Protein AF-A0A836K8Y3-F1 (afdb_monomer_lite)

Secondary structure (DSSP, 8-state):
--------TTS--HHHHHHHHHHHHHHHHHH---TTHHHHHHHHHHHHHHHHHT-S---HHHHHHHHHHHHHTT--HHHHHHHHHHHH-TTSS-HHHHHHHHHHHHTT----SPP---PPPPS--HHHHHHHHHH-TTS-HHHHHHHHTS-HHHHHHHHHHTT----PPPP-SSPPPGGGGHHHHHHHHHHHHHHHS--GGG----------------HHHIIIIIIHHHHHHHHHHHTTTPPP-

Organism: NCBI:txid2715315

Foldseek 3Di:
DDDDDDDDPDDDDPVVVVVVVVVVVVVCVVPDPDDDPVVVVCVVVVLVVVLVVPPDDQDQLNVLVLLVVCVVVVHDLVVSLVVCCVSNHHPPDDSVRSVVSSVCVVVVHSDSDDDDPDDPDDPDDLVVLVVVCVVPVVDDLVVVCVVRVHDSVVSVVSCVVVVHDDDDDDDDPDDDDPVNVCVVVVVVVVVVVCVVPNCPVVDDDDDDDDDDDDPPPPVVCCVVPVVCVVVLVVVCVVVVNDHDD

pLDDT: mean 77.44, std 19.69, range [22.66, 96.38]

Structure (mmCIF, N/CA/C/O backbone):
data_AF-A0A836K8Y3-F1
#
_entry.id   AF-A0A836K8Y3-F1
#
loop_
_atom_site.group_PDB
_atom_site.id
_atom_site.type_symbol
_atom_site.label_atom_id
_atom_site.label_alt_id
_atom_site.label_comp_id
_atom_site.label_asym_id
_atom_site.label_entity_id
_atom_site.label_seq_id
_atom_site.pdbx_PDB_ins_code
_atom_site.Cartn_x
_atom_site.Cartn_y
_atom_site.Cartn_z
_atom_site.occupancy
_atom_site.B_iso_or_equiv
_atom_site.auth_seq_id
_atom_site.auth_comp_id
_atom_site.auth_asym_id
_atom_site.auth_atom_id
_atom_site.pdbx_PDB_model_num
ATOM 1 N N . MET A 1 1 ? -39.554 -61.029 16.144 1.00 33.25 1 MET A N 1
ATOM 2 C CA . MET A 1 1 ? -38.571 -60.084 15.569 1.00 33.25 1 MET A CA 1
ATOM 3 C C . MET A 1 1 ? -38.878 -58.694 16.117 1.00 33.25 1 MET A C 1
ATOM 5 O O . MET A 1 1 ? -39.945 -58.175 15.831 1.00 33.25 1 MET A O 1
ATOM 9 N N . LYS A 1 2 ? -38.033 -58.143 16.999 1.00 25.12 2 LYS A N 1
ATOM 10 C CA . LYS A 1 2 ? -38.194 -56.784 17.549 1.00 25.12 2 LYS A CA 1
ATOM 11 C C . LYS A 1 2 ? -37.199 -55.868 16.835 1.00 25.12 2 LYS A C 1
ATOM 13 O O . LYS A 1 2 ? -36.007 -55.950 17.111 1.00 25.12 2 LYS A O 1
ATOM 18 N N . CYS A 1 3 ? -37.677 -55.031 15.917 1.00 22.66 3 CYS A N 1
ATOM 19 C CA . CYS A 1 3 ? -36.862 -53.978 15.316 1.00 22.66 3 CYS A CA 1
ATOM 20 C C . CYS A 1 3 ? -36.722 -52.825 16.315 1.00 22.66 3 CYS A C 1
ATOM 22 O O . CYS A 1 3 ? -37.706 -52.195 16.696 1.00 22.66 3 CYS A O 1
ATOM 24 N N . ARG A 1 4 ? -35.490 -52.577 16.765 1.00 25.02 4 ARG A N 1
ATOM 25 C CA . ARG A 1 4 ? -35.119 -51.469 17.646 1.00 25.02 4 ARG A CA 1
ATOM 26 C C . ARG A 1 4 ? -34.592 -50.349 16.751 1.00 25.02 4 ARG A C 1
ATOM 28 O O . ARG A 1 4 ? -33.465 -50.426 16.278 1.00 25.02 4 ARG A O 1
ATOM 35 N N . ILE A 1 5 ? -35.431 -49.360 16.457 1.00 28.45 5 ILE A N 1
ATOM 36 C CA . ILE A 1 5 ? -35.037 -48.200 15.652 1.00 28.45 5 ILE A CA 1
ATOM 37 C C . ILE A 1 5 ? -34.323 -47.214 16.584 1.00 28.45 5 ILE A C 1
ATOM 39 O O . ILE A 1 5 ? -34.942 -46.653 17.486 1.00 28.45 5 ILE A O 1
ATOM 43 N N . PHE A 1 6 ? -33.017 -47.035 16.395 1.00 27.39 6 PHE A N 1
ATOM 44 C CA . PHE A 1 6 ? -32.254 -45.937 16.988 1.00 27.39 6 PHE A CA 1
ATOM 45 C C . PHE A 1 6 ? -32.325 -44.739 16.038 1.00 27.39 6 PHE A C 1
ATOM 47 O O . PHE A 1 6 ? -31.816 -44.812 14.924 1.00 27.39 6 PHE A O 1
ATOM 54 N N . PHE A 1 7 ? -32.940 -43.639 16.474 1.00 30.16 7 PHE A N 1
ATOM 55 C CA . PHE A 1 7 ? -32.780 -42.341 15.819 1.00 30.16 7 PHE A CA 1
ATOM 56 C C . PHE A 1 7 ? -31.655 -41.575 16.521 1.00 30.16 7 PHE A C 1
ATOM 58 O O . PHE A 1 7 ? -31.732 -41.307 17.720 1.00 30.16 7 PHE A O 1
ATOM 65 N N . THR A 1 8 ? -30.596 -41.247 15.784 1.00 32.59 8 THR A N 1
ATOM 66 C CA . THR A 1 8 ? -29.526 -40.348 16.225 1.00 32.59 8 THR A CA 1
ATOM 67 C C . THR A 1 8 ? -30.014 -38.894 16.128 1.00 32.59 8 THR A C 1
ATOM 69 O O . THR A 1 8 ? -30.490 -38.443 15.090 1.00 32.59 8 THR A O 1
ATOM 72 N N . TYR A 1 9 ? -29.935 -38.153 17.238 1.00 41.69 9 TYR A N 1
ATOM 73 C CA . TYR A 1 9 ? -30.540 -36.820 17.428 1.00 41.69 9 TYR A CA 1
ATOM 74 C C . TYR A 1 9 ? -29.677 -35.637 16.932 1.00 41.69 9 TYR A C 1
ATOM 76 O O . TYR A 1 9 ? -29.917 -34.487 17.308 1.00 41.69 9 TYR A O 1
ATOM 84 N N . GLU A 1 10 ? -28.674 -35.869 16.084 1.00 39.03 10 GLU A N 1
ATOM 85 C CA . GLU A 1 10 ? -27.674 -34.838 15.752 1.00 39.03 10 GLU A CA 1
ATOM 86 C C . GLU A 1 10 ? -27.977 -33.995 14.499 1.00 39.03 10 GLU A C 1
ATOM 88 O O . GLU A 1 10 ? -27.335 -32.968 14.308 1.00 39.03 10 GLU A O 1
ATOM 93 N N . HIS A 1 11 ? -29.004 -34.319 13.698 1.00 38.44 11 HIS A N 1
ATOM 94 C CA . HIS A 1 11 ? -29.240 -33.631 12.410 1.00 38.44 11 HIS A CA 1
ATOM 95 C C . HIS A 1 11 ? -30.614 -32.964 12.214 1.00 38.44 11 HIS A C 1
ATOM 97 O O . HIS A 1 11 ? -30.934 -32.529 11.109 1.00 38.44 11 HIS A O 1
ATOM 103 N N . LEU A 1 12 ? -31.434 -32.820 13.259 1.00 41.38 12 LEU A N 1
ATOM 104 C CA . LEU A 1 12 ? -32.727 -32.133 13.129 1.00 41.38 12 LEU A CA 1
ATOM 105 C C . LEU A 1 12 ? -32.591 -30.610 13.282 1.00 41.38 12 LEU A C 1
ATOM 107 O O . LEU A 1 12 ? -32.092 -30.120 14.296 1.00 41.38 12 LEU A O 1
ATOM 111 N N . SER A 1 13 ? -33.091 -29.892 12.268 1.00 41.69 13 SER A N 1
ATOM 112 C CA . SER A 1 13 ? -33.254 -28.432 12.213 1.00 41.69 13 SER A CA 1
ATOM 113 C C . SER A 1 13 ? -33.849 -27.869 13.519 1.00 41.69 13 SER A C 1
ATOM 115 O O . SER A 1 13 ? -34.753 -28.500 14.079 1.00 41.69 13 SER A O 1
ATOM 117 N N . PRO A 1 14 ? -33.407 -26.684 13.997 1.00 51.81 14 PRO A N 1
ATOM 118 C CA . PRO A 1 14 ? -33.871 -26.083 15.253 1.00 51.81 14 PRO A CA 1
ATOM 119 C C . PRO A 1 14 ? -35.399 -26.059 15.378 1.00 51.81 14 PRO A C 1
ATOM 121 O O . PRO A 1 14 ? -35.946 -26.392 16.425 1.00 51.81 14 PRO A O 1
ATOM 124 N N . TYR A 1 15 ? -36.099 -25.782 14.276 1.00 43.62 15 TYR A N 1
ATOM 125 C CA . TYR A 1 15 ? -37.561 -25.738 14.205 1.00 43.62 15 TYR A CA 1
ATOM 126 C C . TYR A 1 15 ? -38.243 -27.072 14.555 1.00 43.62 15 TYR A C 1
ATOM 128 O O . TYR A 1 15 ? -39.299 -27.078 15.186 1.00 43.62 15 TYR A O 1
ATOM 136 N N . PHE A 1 16 ? -37.626 -28.207 14.216 1.00 45.28 16 PHE A N 1
ATOM 137 C CA . PHE A 1 16 ? -38.158 -29.535 14.542 1.00 45.28 16 PHE A CA 1
ATOM 138 C C . PHE A 1 16 ? -38.000 -29.877 16.026 1.00 45.28 16 PHE A C 1
ATOM 140 O O . PHE A 1 16 ? -38.860 -30.542 16.604 1.00 45.28 16 PHE A O 1
ATOM 147 N N . ARG A 1 17 ? -36.938 -29.378 16.669 1.00 48.69 17 ARG A N 1
ATOM 148 C CA . ARG A 1 17 ? -36.727 -29.537 18.115 1.00 48.69 17 ARG A CA 1
ATOM 149 C C . ARG A 1 17 ? -37.764 -28.743 18.909 1.00 48.69 17 ARG A C 1
ATOM 151 O O . ARG A 1 17 ? -38.338 -29.280 19.853 1.00 48.69 17 ARG A O 1
ATOM 158 N N . TYR A 1 18 ? -38.087 -27.525 18.464 1.00 48.66 18 TYR A N 1
ATOM 159 C CA . TYR A 1 18 ? -39.166 -26.724 19.052 1.00 48.66 18 TYR A CA 1
ATOM 160 C C . TYR A 1 18 ? -40.526 -27.41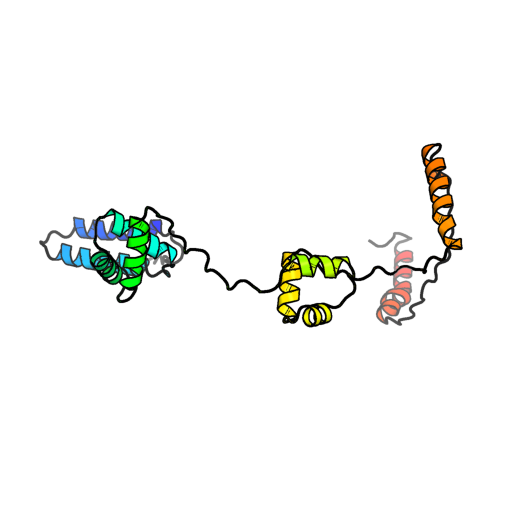3 18.943 1.00 48.66 18 TYR A C 1
ATOM 162 O O . TYR A 1 18 ? -41.235 -27.481 19.942 1.00 48.66 18 TYR A O 1
ATOM 170 N N . ALA A 1 19 ? -40.869 -27.972 17.779 1.00 49.78 19 ALA A N 1
ATOM 171 C CA . ALA A 1 19 ? -42.140 -28.671 17.582 1.00 49.78 19 ALA A CA 1
ATOM 172 C C . ALA A 1 19 ? -42.262 -29.937 18.450 1.00 49.78 19 ALA A C 1
ATOM 174 O O . ALA A 1 19 ? -43.331 -30.209 18.993 1.00 49.78 19 ALA A O 1
ATOM 175 N N . PHE A 1 20 ? -41.169 -30.682 18.638 1.00 51.97 20 PHE A N 1
ATOM 176 C CA . PHE A 1 20 ? -41.162 -31.893 19.463 1.00 51.97 20 PHE A CA 1
ATOM 177 C C . PHE A 1 20 ? -41.291 -31.572 20.959 1.00 51.97 20 PHE A C 1
ATOM 179 O O . PHE A 1 20 ? -42.086 -32.189 21.667 1.00 51.97 20 PHE A O 1
ATOM 186 N N . VAL A 1 21 ? -40.572 -30.548 21.430 1.00 55.38 21 VAL A N 1
ATOM 187 C CA . VAL A 1 21 ? -40.656 -30.073 22.817 1.00 55.38 21 VAL A CA 1
ATOM 188 C C . VAL A 1 21 ? -42.031 -29.461 23.096 1.00 55.38 21 VAL A C 1
ATOM 190 O O . VAL A 1 21 ? -42.648 -29.819 24.095 1.00 55.38 21 VAL A O 1
ATOM 193 N N . PHE A 1 22 ? -42.579 -28.635 22.195 1.00 55.25 22 PHE A N 1
ATOM 194 C CA . PHE A 1 22 ? -43.952 -28.124 22.314 1.00 55.25 22 PHE A CA 1
ATOM 195 C C . PHE A 1 22 ? -45.003 -29.233 22.260 1.00 55.25 22 PHE A C 1
ATOM 197 O O . PHE A 1 22 ? -46.001 -29.147 22.974 1.00 55.25 22 PHE A O 1
ATOM 204 N N . GLY A 1 23 ? -44.788 -30.272 21.449 1.00 59.00 23 GLY A N 1
ATOM 205 C CA . GLY A 1 23 ? -45.677 -31.427 21.348 1.00 59.00 23 GLY A CA 1
ATOM 206 C C . GLY A 1 23 ? -45.740 -32.227 22.648 1.00 59.00 23 GLY A C 1
ATOM 207 O O . GLY A 1 23 ? -46.829 -32.508 23.140 1.00 59.00 23 GLY A O 1
ATOM 208 N N . ILE A 1 24 ? -44.587 -32.514 23.261 1.00 58.22 24 ILE A N 1
ATOM 209 C CA . ILE A 1 24 ? -44.500 -33.216 24.554 1.00 58.22 24 ILE A CA 1
ATOM 210 C C . ILE A 1 24 ? -45.101 -32.367 25.679 1.00 58.22 24 ILE A C 1
ATOM 212 O O . ILE A 1 24 ? -45.874 -32.861 26.495 1.00 58.22 24 ILE A O 1
ATOM 216 N N . ILE A 1 25 ? -44.785 -31.074 25.698 1.00 54.31 25 ILE A N 1
ATOM 217 C CA . ILE A 1 25 ? -45.315 -30.104 26.658 1.00 54.31 25 ILE A CA 1
ATOM 218 C C . ILE A 1 25 ? -46.844 -30.021 26.532 1.00 54.31 25 ILE A C 1
ATOM 220 O O . ILE A 1 25 ? -47.548 -30.178 27.526 1.00 54.31 25 ILE A O 1
ATOM 224 N N . SER A 1 26 ? -47.380 -29.881 25.320 1.00 53.50 26 SER A N 1
ATOM 225 C CA . SER A 1 26 ? -48.830 -29.834 25.083 1.00 53.50 26 SER A CA 1
ATOM 226 C C . SER A 1 26 ? -49.519 -31.147 25.464 1.00 53.50 26 SER A C 1
ATOM 228 O O . SER A 1 26 ? -50.580 -31.118 26.078 1.00 53.50 26 SER A O 1
ATOM 230 N N . PHE A 1 27 ? -48.895 -32.297 25.190 1.00 55.47 27 PHE A N 1
ATOM 231 C CA . PHE A 1 27 ? -49.410 -33.612 25.584 1.00 55.47 27 PHE A CA 1
ATOM 232 C C . PHE A 1 27 ? -49.495 -33.768 27.112 1.00 55.47 27 PHE A C 1
ATOM 234 O O . PHE A 1 27 ? -50.500 -34.247 27.634 1.00 55.47 27 PHE A O 1
ATOM 241 N N . ILE A 1 28 ? -48.487 -33.287 27.846 1.00 54.53 28 ILE A N 1
ATOM 242 C CA . ILE A 1 28 ? -48.462 -33.308 29.317 1.00 54.53 28 ILE A CA 1
ATOM 243 C C . ILE A 1 28 ? -49.495 -32.337 29.917 1.00 54.53 28 ILE A C 1
ATOM 245 O O . ILE A 1 28 ? -50.120 -32.672 30.923 1.00 54.53 28 ILE A O 1
ATOM 249 N N . VAL A 1 29 ? -49.722 -31.163 29.309 1.00 53.75 29 VAL A N 1
ATOM 250 C CA . VAL A 1 29 ? -50.780 -30.226 29.748 1.00 53.75 29 VAL A CA 1
ATOM 251 C C . VAL A 1 29 ? -52.175 -30.809 29.534 1.00 53.75 29 VAL A C 1
ATOM 253 O O . VAL A 1 29 ? -53.035 -30.648 30.396 1.00 53.75 29 VAL A O 1
ATOM 256 N N . VAL A 1 30 ? -52.405 -31.486 28.407 1.00 51.44 30 VAL A N 1
ATOM 257 C CA . VAL A 1 30 ? -53.728 -32.021 28.049 1.00 51.44 30 VAL A CA 1
ATOM 258 C C . VAL A 1 30 ? -54.094 -33.254 28.882 1.00 51.44 30 VAL A C 1
ATOM 260 O O . VAL A 1 30 ? -55.258 -33.412 29.236 1.00 51.44 30 VAL A O 1
ATOM 263 N N . HIS A 1 31 ? -53.126 -34.100 29.253 1.00 51.28 31 HIS A N 1
ATOM 264 C CA . HIS A 1 31 ? -53.404 -35.347 29.980 1.00 51.28 31 HIS A CA 1
ATOM 265 C C . HIS A 1 31 ? -53.301 -35.270 31.512 1.00 51.28 31 HIS A C 1
ATOM 267 O O . HIS A 1 31 ? -53.682 -36.226 32.186 1.00 51.28 31 HIS A O 1
ATOM 273 N N . CYS A 1 32 ? -52.809 -34.168 32.087 1.00 42.91 32 CYS A N 1
ATOM 274 C CA . CYS A 1 32 ? -52.567 -34.067 33.529 1.00 42.91 32 CYS A CA 1
ATOM 275 C C . CYS A 1 32 ? -53.568 -33.114 34.205 1.00 42.91 32 CYS A C 1
ATOM 277 O O . CYS A 1 32 ? -53.272 -31.956 34.509 1.00 42.91 32 CYS A O 1
ATOM 279 N N . GLN A 1 33 ? -54.786 -33.607 34.447 1.00 46.91 33 GLN A N 1
ATOM 280 C CA . GLN A 1 33 ? -55.768 -32.939 35.303 1.00 46.91 33 GLN A CA 1
ATOM 281 C C . GLN A 1 33 ? -55.361 -33.081 36.778 1.00 46.91 33 GLN A C 1
ATOM 283 O O . GLN A 1 33 ? -55.755 -34.018 37.467 1.00 46.91 33 GLN A O 1
ATOM 288 N N . SER A 1 34 ? -54.560 -32.143 37.290 1.00 41.78 34 SER A N 1
ATOM 289 C CA . SER A 1 34 ? -54.567 -31.791 38.719 1.00 41.78 34 SER A CA 1
ATOM 290 C C . SER A 1 34 ? -53.929 -30.421 38.987 1.00 41.78 34 SER A C 1
ATOM 292 O O . SER A 1 34 ? -52.892 -30.040 38.448 1.00 41.78 34 SER A O 1
ATOM 294 N N . HIS A 1 35 ? -54.637 -29.671 39.826 1.00 48.69 35 HIS A N 1
ATOM 295 C CA . HIS A 1 35 ? -54.466 -28.283 40.243 1.00 48.69 35 HIS A CA 1
ATOM 296 C C . HIS A 1 35 ? -53.023 -27.783 40.485 1.00 48.69 35 HIS A C 1
ATOM 298 O O . HIS A 1 35 ? -52.251 -28.392 41.217 1.00 48.69 35 HIS A O 1
ATOM 304 N N . ILE A 1 36 ? -52.752 -26.560 39.994 1.00 46.28 36 ILE A N 1
ATOM 305 C CA . ILE A 1 36 ? -51.831 -25.517 40.518 1.00 46.28 36 ILE A CA 1
ATOM 306 C C . ILE A 1 36 ? -50.318 -25.833 40.576 1.00 46.28 36 ILE A C 1
ATOM 308 O O . ILE A 1 36 ? -49.515 -24.960 40.240 1.00 46.28 36 ILE A O 1
ATOM 312 N N . SER A 1 37 ? -49.898 -27.048 40.924 1.00 42.59 37 SER A N 1
ATOM 313 C CA . SER A 1 37 ? -48.482 -27.435 41.046 1.00 42.59 37 SER A CA 1
ATOM 314 C C . SER A 1 37 ? -47.793 -27.593 39.681 1.00 42.59 37 SER A C 1
ATOM 316 O O . SER A 1 37 ? -46.615 -27.270 39.513 1.00 42.59 37 SER A O 1
ATOM 318 N N . THR A 1 38 ? -48.563 -27.971 38.658 1.00 44.28 38 THR A N 1
ATOM 319 C CA . THR A 1 38 ? -48.110 -28.121 37.268 1.00 44.28 38 THR A CA 1
ATOM 320 C C . THR A 1 38 ? -47.724 -26.793 36.621 1.00 44.28 38 THR A C 1
ATOM 322 O O . THR A 1 38 ? -46.770 -26.773 35.855 1.00 44.28 38 THR A O 1
ATOM 325 N N . LYS A 1 39 ? -48.349 -25.661 36.993 1.00 45.47 39 LYS A N 1
ATOM 326 C CA . LYS A 1 39 ? -47.996 -24.317 36.481 1.00 45.47 39 LYS A CA 1
ATOM 327 C C . LYS A 1 39 ? -46.617 -23.839 36.952 1.00 45.47 39 LYS A C 1
ATOM 329 O O . LYS A 1 39 ? -45.883 -23.227 36.179 1.00 45.47 39 LYS A O 1
ATOM 334 N N . LYS A 1 40 ? -46.240 -24.135 38.204 1.00 44.97 40 LYS A N 1
ATOM 335 C CA . LYS A 1 40 ? -44.911 -23.805 38.759 1.00 44.97 40 LYS A CA 1
ATOM 336 C C . LYS A 1 40 ? -43.808 -24.648 38.123 1.00 44.97 40 LYS A C 1
ATOM 338 O O . LYS A 1 40 ? -42.734 -24.125 37.844 1.00 44.97 40 LYS A O 1
ATOM 343 N N . ILE A 1 41 ? -44.077 -25.930 37.886 1.00 48.62 41 ILE A N 1
ATOM 344 C CA . ILE A 1 41 ? -43.142 -26.842 37.217 1.00 48.62 41 ILE A CA 1
ATOM 345 C C . ILE A 1 41 ? -43.019 -26.467 35.739 1.00 48.62 41 ILE A C 1
ATOM 347 O O . ILE A 1 41 ? -41.905 -26.356 35.250 1.00 48.62 41 ILE A O 1
ATOM 351 N N . PHE A 1 42 ? -44.124 -26.148 35.060 1.00 46.06 42 PHE A N 1
ATOM 352 C CA . PHE A 1 42 ? -44.104 -25.637 33.690 1.00 46.06 42 PHE A CA 1
ATOM 353 C C . PHE A 1 42 ? -43.314 -24.344 33.560 1.00 46.06 42 PHE A C 1
ATOM 355 O O . PHE A 1 42 ? -42.457 -24.252 32.698 1.00 46.06 42 PHE A O 1
ATOM 362 N N . SER A 1 43 ? -43.544 -23.368 34.439 1.00 48.38 43 SER A N 1
ATOM 363 C CA . SER A 1 43 ? -42.777 -22.121 34.436 1.00 48.38 43 SER A CA 1
ATOM 364 C C . SER A 1 43 ? -41.285 -22.378 34.666 1.00 48.38 43 SER A C 1
ATOM 366 O O . SER A 1 43 ? -40.464 -21.823 33.945 1.00 48.38 43 SER A O 1
ATOM 368 N N . LYS A 1 44 ? -40.921 -23.270 35.598 1.00 48.84 44 LYS A N 1
ATOM 369 C CA . LYS A 1 44 ? -39.518 -23.623 35.865 1.00 48.84 44 LYS A CA 1
ATOM 370 C C . LYS A 1 44 ? -38.865 -24.411 34.731 1.00 48.84 44 LYS A C 1
ATOM 372 O O . LYS A 1 44 ? -37.721 -24.128 34.411 1.00 48.84 44 LYS A O 1
ATOM 377 N N . VAL A 1 45 ? -39.567 -25.362 34.116 1.00 50.31 45 VAL A N 1
ATOM 378 C CA . VAL A 1 45 ? -39.060 -26.181 33.002 1.00 50.31 45 VAL A CA 1
ATOM 379 C C . VAL A 1 45 ? -39.000 -25.361 31.714 1.00 50.31 45 VAL A C 1
ATOM 381 O O . VAL A 1 45 ? -38.022 -25.458 30.989 1.00 50.31 45 VAL A O 1
ATOM 384 N N . PHE A 1 46 ? -39.974 -24.487 31.459 1.00 48.41 46 PHE A N 1
ATOM 385 C CA . PHE A 1 46 ? -39.967 -23.562 30.324 1.00 48.41 46 PHE A CA 1
ATOM 386 C C . PHE A 1 46 ? -38.860 -22.510 30.472 1.00 48.41 46 PHE A C 1
ATOM 388 O O . PHE A 1 46 ? -38.127 -22.261 29.523 1.00 48.41 46 PHE A O 1
ATOM 395 N N . HIS A 1 47 ? -38.661 -21.971 31.681 1.00 52.84 47 HIS A N 1
ATOM 396 C CA . HIS A 1 47 ? -37.520 -21.108 31.994 1.00 52.84 47 HIS A CA 1
ATOM 397 C C . HIS A 1 47 ? -36.192 -21.865 31.851 1.00 52.84 47 HIS A C 1
ATOM 399 O O . HIS A 1 47 ? -35.269 -21.347 31.247 1.00 52.84 47 HIS A O 1
ATOM 405 N N . PHE A 1 48 ? -36.098 -23.113 32.322 1.00 46.44 48 PHE A N 1
ATOM 406 C CA . PHE A 1 48 ? -34.887 -23.932 32.204 1.00 46.44 48 PHE A CA 1
ATOM 407 C C . PHE A 1 48 ? -34.549 -24.280 30.746 1.00 46.44 48 PHE A C 1
ATOM 409 O O . PHE A 1 48 ? -33.393 -24.175 30.360 1.00 46.44 48 PHE A O 1
ATOM 416 N N . VAL A 1 49 ? -35.542 -24.628 29.921 1.00 49.72 49 VAL A N 1
ATOM 417 C CA . VAL A 1 49 ? -35.354 -24.953 28.495 1.00 49.72 49 VAL A CA 1
ATOM 418 C C . VAL A 1 49 ? -35.026 -23.701 27.674 1.00 49.72 49 VAL A C 1
ATOM 420 O O . VAL A 1 49 ? -34.132 -23.749 26.835 1.00 49.72 49 VAL A O 1
ATOM 423 N N . ILE A 1 50 ? -35.663 -22.556 27.951 1.00 51.66 50 ILE A N 1
ATOM 424 C CA . ILE A 1 50 ? -35.292 -21.280 27.317 1.00 51.66 50 ILE A CA 1
ATOM 425 C C . ILE A 1 50 ? -33.888 -20.838 27.754 1.00 51.66 50 ILE A C 1
ATOM 427 O O . ILE A 1 50 ? -33.087 -20.449 26.907 1.00 51.66 50 ILE A O 1
ATOM 431 N N . CYS A 1 51 ? -33.552 -20.947 29.043 1.00 46.47 51 CYS A N 1
ATOM 432 C CA . CYS A 1 51 ? -32.223 -20.604 29.557 1.00 46.47 51 CYS A CA 1
ATOM 433 C C . CYS A 1 51 ? -31.116 -21.547 29.056 1.00 46.47 51 CYS A C 1
ATOM 435 O O . CYS A 1 51 ? -29.968 -21.116 28.961 1.00 46.47 51 CYS A O 1
ATOM 437 N N . PHE A 1 52 ? -31.423 -22.811 28.743 1.00 39.50 52 PHE A N 1
ATOM 438 C CA . PHE A 1 52 ? -30.431 -23.777 28.258 1.00 39.50 52 PHE A CA 1
ATOM 439 C C . PHE A 1 52 ? -30.101 -23.579 26.769 1.00 39.50 52 PHE A C 1
ATOM 441 O O . PHE A 1 52 ? -28.933 -23.660 26.394 1.00 39.50 52 PHE A O 1
ATOM 448 N N . GLU A 1 53 ? -31.084 -23.229 25.931 1.00 41.59 53 GLU A N 1
ATOM 449 C CA . GLU A 1 53 ? -30.870 -23.070 24.482 1.00 41.59 53 GLU A CA 1
ATOM 450 C C . GLU A 1 53 ? -30.300 -21.683 24.089 1.00 41.59 53 GLU A C 1
ATOM 452 O O . GLU A 1 53 ? -29.684 -21.551 23.031 1.00 41.59 53 GLU A O 1
ATOM 457 N N . PHE A 1 54 ? -30.449 -20.651 24.941 1.00 43.28 54 PHE A N 1
ATOM 458 C CA . PHE A 1 54 ? -29.950 -19.280 24.701 1.00 43.28 54 PHE A CA 1
ATOM 459 C C . PHE A 1 54 ? -28.555 -18.979 25.268 1.00 43.28 54 PHE A C 1
ATOM 461 O O . PHE A 1 54 ? -28.077 -17.850 25.160 1.00 43.28 54 PHE A O 1
ATOM 468 N N . ARG A 1 55 ? -27.848 -19.971 25.823 1.00 45.62 55 ARG A N 1
ATOM 469 C CA . ARG A 1 55 ? -26.432 -19.835 26.202 1.00 45.62 55 ARG A CA 1
ATOM 470 C C . ARG A 1 55 ? -25.530 -19.951 24.962 1.00 45.62 55 ARG A C 1
ATOM 472 O O . ARG A 1 55 ? -24.645 -20.797 24.895 1.00 45.62 55 ARG A O 1
ATOM 479 N N . LYS A 1 56 ? -25.786 -19.130 23.945 1.00 49.09 56 LYS A N 1
ATOM 480 C CA . LYS A 1 56 ? -24.819 -18.830 22.885 1.00 49.09 56 LYS A CA 1
ATOM 481 C C . LYS A 1 56 ? -24.313 -17.416 23.118 1.00 49.09 56 LYS A C 1
ATOM 483 O O . LYS A 1 56 ? -25.094 -16.541 23.471 1.00 49.09 56 LYS A O 1
ATOM 488 N N . ASP A 1 57 ? -23.005 -17.245 22.983 1.00 57.22 57 ASP A N 1
ATOM 489 C CA . ASP A 1 57 ? -22.249 -16.044 23.335 1.00 57.22 57 ASP A CA 1
ATOM 490 C C . ASP A 1 57 ? -22.949 -14.758 22.874 1.00 57.22 57 ASP A C 1
ATOM 492 O O . ASP A 1 57 ? -23.015 -14.456 21.683 1.00 57.22 57 ASP A O 1
ATOM 496 N N . MET A 1 58 ? -23.506 -14.011 23.828 1.00 68.06 58 MET A N 1
ATOM 497 C CA . MET A 1 58 ? -24.231 -12.779 23.542 1.00 68.06 58 MET A CA 1
ATOM 498 C C . MET A 1 58 ? -23.231 -11.688 23.154 1.00 68.06 58 MET A C 1
ATOM 500 O O . MET A 1 58 ? -22.362 -11.313 23.946 1.00 68.06 58 MET A O 1
ATOM 504 N N . ASN A 1 59 ? -23.338 -11.167 21.932 1.00 78.00 59 ASN A N 1
ATOM 505 C CA . ASN A 1 59 ? -22.442 -10.118 21.467 1.00 78.00 59 ASN A CA 1
ATOM 506 C C . ASN A 1 59 ? -22.844 -8.767 22.084 1.00 78.00 59 ASN A C 1
ATOM 508 O O . ASN A 1 59 ? -23.981 -8.559 22.512 1.00 78.00 59 ASN A O 1
ATOM 512 N N . SER A 1 60 ? -21.928 -7.793 22.104 1.00 81.44 60 SER A N 1
ATOM 513 C CA . SER A 1 60 ? -22.214 -6.471 22.677 1.00 81.44 60 SER A CA 1
ATOM 514 C C . SER A 1 60 ? -23.417 -5.794 22.014 1.00 81.44 60 SER A C 1
ATOM 516 O O . SER A 1 60 ? -24.116 -5.041 22.683 1.00 81.44 60 SER A O 1
ATOM 518 N N . THR A 1 61 ? -23.661 -6.045 20.727 1.00 86.00 61 THR A N 1
ATOM 519 C CA . THR A 1 61 ? -24.798 -5.484 19.985 1.00 86.00 61 THR A CA 1
ATOM 520 C C . THR A 1 61 ? -26.132 -6.077 20.442 1.00 86.00 61 THR A C 1
ATOM 522 O O . THR A 1 61 ? -27.100 -5.333 20.578 1.00 86.00 61 THR A O 1
ATOM 525 N N . ASP A 1 62 ? -26.176 -7.374 20.755 1.00 86.38 62 ASP A N 1
ATOM 526 C CA . ASP A 1 62 ? -27.390 -8.058 21.222 1.00 86.38 62 ASP A CA 1
ATOM 527 C C . ASP A 1 62 ? -27.833 -7.501 22.581 1.00 86.38 62 ASP A C 1
ATOM 529 O O . ASP A 1 62 ? -29.008 -7.210 22.800 1.00 86.38 62 ASP A O 1
ATOM 533 N N . ILE A 1 63 ? -26.865 -7.220 23.459 1.00 89.25 63 ILE A N 1
ATOM 534 C CA . ILE A 1 63 ? -27.108 -6.546 24.742 1.00 89.25 63 ILE A CA 1
ATOM 535 C C . ILE A 1 63 ? -27.720 -5.154 24.526 1.00 89.25 63 ILE A C 1
ATOM 537 O O . ILE A 1 63 ? -28.639 -4.758 25.242 1.00 89.25 63 ILE A O 1
ATOM 541 N N . HIS A 1 64 ? -27.244 -4.400 23.531 1.00 91.62 64 HIS A N 1
ATOM 542 C CA . HIS A 1 64 ? -27.778 -3.065 23.247 1.00 91.62 64 HIS A CA 1
ATOM 543 C C . HIS A 1 64 ? -29.219 -3.116 22.706 1.00 91.62 64 HIS A C 1
ATOM 545 O O . HIS A 1 64 ? -30.010 -2.227 23.023 1.00 91.62 64 HIS A O 1
ATOM 551 N N . VAL A 1 65 ? -29.594 -4.160 21.950 1.00 91.50 65 VAL A N 1
ATOM 552 C CA . VAL A 1 65 ? -30.995 -4.394 21.535 1.00 91.50 65 VAL A CA 1
ATOM 553 C C . VAL A 1 65 ? -31.887 -4.576 22.762 1.00 91.50 65 VAL A C 1
ATOM 555 O O . VAL A 1 65 ? -32.963 -3.984 22.837 1.00 91.50 65 VAL A O 1
ATOM 558 N N . ILE A 1 66 ? -31.426 -5.348 23.748 1.00 92.38 66 ILE A N 1
ATOM 559 C CA . ILE A 1 66 ? -32.168 -5.580 24.992 1.00 92.38 66 ILE A CA 1
ATOM 560 C C . ILE A 1 66 ? -32.313 -4.275 25.788 1.00 92.38 66 ILE A C 1
ATOM 562 O O . ILE A 1 66 ? -33.394 -3.993 26.303 1.00 92.38 66 ILE A O 1
ATOM 566 N N . PHE A 1 67 ? -31.276 -3.429 25.830 1.00 93.62 67 PHE A N 1
ATOM 567 C CA . PHE A 1 67 ? -31.384 -2.096 26.437 1.00 93.62 67 PHE A CA 1
ATOM 568 C C . PHE A 1 67 ? -32.466 -1.249 25.769 1.00 93.62 67 PHE A C 1
ATOM 570 O O . PHE A 1 67 ? -33.257 -0.609 26.461 1.00 93.62 67 PHE A O 1
ATOM 577 N N . LEU A 1 68 ? -32.522 -1.258 24.436 1.00 93.88 68 LEU A N 1
ATOM 578 C CA . LEU A 1 68 ? -33.534 -0.519 23.690 1.00 93.88 68 LEU A CA 1
ATOM 579 C C . LEU A 1 68 ? -34.944 -1.058 23.963 1.00 93.88 68 LEU A C 1
ATOM 581 O O . LEU A 1 68 ? -35.876 -0.277 24.148 1.00 93.88 68 LEU A O 1
ATOM 585 N N . TYR A 1 69 ? -35.098 -2.380 24.020 1.00 92.94 69 TYR A N 1
ATOM 586 C CA . TYR A 1 69 ? -36.362 -3.031 24.359 1.00 92.94 69 TYR A CA 1
ATOM 587 C C . TYR A 1 69 ? -36.856 -2.622 25.756 1.00 92.94 69 TYR A C 1
ATOM 589 O O . TYR A 1 69 ? -37.976 -2.132 25.893 1.00 92.94 69 TYR A O 1
ATOM 597 N N . GLU A 1 70 ? -36.005 -2.731 26.777 1.00 93.12 70 GLU A N 1
ATOM 598 C CA . GLU A 1 70 ? -36.326 -2.336 28.156 1.00 93.12 70 GLU A CA 1
ATOM 599 C C . GLU A 1 70 ? -36.653 -0.838 28.280 1.00 93.12 70 GLU A C 1
ATOM 601 O O . GLU A 1 70 ? -37.564 -0.450 29.016 1.00 93.12 70 GLU A O 1
ATOM 606 N N . TYR A 1 71 ? -35.961 0.010 27.513 1.00 93.88 71 TYR A N 1
ATOM 607 C CA . TYR A 1 71 ? -36.255 1.440 27.434 1.00 93.88 71 TYR A CA 1
ATOM 608 C C . TYR A 1 71 ? -37.645 1.708 26.835 1.00 93.88 71 TYR A C 1
ATOM 610 O O . TYR A 1 71 ? -38.402 2.522 27.363 1.00 93.88 71 TYR A O 1
ATOM 618 N N . LYS A 1 72 ? -38.022 0.996 25.762 1.00 92.69 72 LYS A N 1
ATOM 619 C CA . LYS A 1 72 ? -39.348 1.120 25.127 1.00 92.69 72 LYS A CA 1
ATOM 620 C C . LYS A 1 72 ? -40.484 0.581 25.997 1.00 92.69 72 LYS A C 1
ATOM 622 O O . LYS A 1 72 ? -41.597 1.087 25.892 1.00 92.69 72 LYS A O 1
ATOM 627 N N . LEU A 1 73 ? -40.207 -0.380 26.880 1.00 91.69 73 LEU A N 1
ATOM 628 C CA . LEU A 1 73 ? -41.150 -0.828 27.911 1.00 91.69 73 LEU A CA 1
ATOM 629 C C . LEU A 1 73 ? -41.386 0.213 29.020 1.00 91.69 73 LEU A C 1
ATOM 631 O O . LEU A 1 73 ? -42.260 0.012 29.862 1.00 91.69 73 LEU A O 1
ATOM 635 N N . GLY A 1 74 ? -40.617 1.307 29.054 1.00 91.19 74 GLY A N 1
ATOM 636 C CA . GLY A 1 74 ? -40.739 2.348 30.074 1.00 91.19 74 GLY A CA 1
ATOM 637 C C . GLY A 1 74 ? -40.153 1.954 31.432 1.00 91.19 74 GLY A C 1
ATOM 638 O O . GLY A 1 74 ? -40.450 2.594 32.442 1.00 91.19 74 GLY A O 1
ATOM 639 N N . ASN A 1 75 ? -39.325 0.906 31.489 1.00 92.56 75 ASN A N 1
ATOM 640 C CA . ASN A 1 75 ? -38.603 0.567 32.710 1.00 92.56 75 ASN A CA 1
ATOM 641 C C . ASN A 1 75 ? -37.503 1.605 32.981 1.00 92.56 75 ASN A C 1
ATOM 643 O O . ASN A 1 75 ? -36.997 2.252 32.070 1.00 92.56 75 ASN A O 1
ATOM 647 N N . ASN A 1 76 ? -37.119 1.780 34.248 1.00 93.88 76 ASN A N 1
ATOM 648 C CA . ASN A 1 76 ? -35.946 2.587 34.591 1.00 93.88 76 ASN A CA 1
ATOM 649 C C . ASN A 1 76 ? -34.653 1.763 34.418 1.00 93.88 76 ASN A C 1
ATOM 651 O O . ASN A 1 76 ? -34.697 0.532 34.411 1.00 93.88 76 ASN A O 1
ATOM 655 N N . ALA A 1 77 ? -33.500 2.430 34.307 1.00 92.75 77 ALA A N 1
ATOM 656 C CA . ALA A 1 77 ? -32.222 1.766 34.027 1.00 92.75 77 ALA A CA 1
ATOM 657 C C . ALA A 1 77 ? -31.831 0.715 35.086 1.00 92.75 77 ALA A C 1
ATOM 659 O O . ALA A 1 77 ? -31.367 -0.365 34.732 1.00 92.75 77 ALA A O 1
ATOM 660 N N . ALA A 1 78 ? -32.077 0.981 36.374 1.00 93.56 78 ALA A N 1
ATOM 661 C CA . ALA A 1 78 ? -31.766 0.039 37.454 1.00 93.56 78 ALA A CA 1
ATOM 662 C C . ALA A 1 78 ? -32.648 -1.222 37.401 1.00 93.56 78 ALA A C 1
ATOM 664 O O . ALA A 1 78 ? -32.180 -2.338 37.613 1.00 93.56 78 ALA A O 1
ATOM 665 N N . LYS A 1 79 ? -33.937 -1.060 37.087 1.00 93.50 79 LYS A N 1
ATOM 666 C CA . LYS A 1 79 ? -34.880 -2.165 36.903 1.00 93.50 79 LYS A CA 1
ATOM 667 C C . LYS A 1 79 ? -34.524 -2.972 35.659 1.00 93.50 79 LYS A C 1
ATOM 669 O O . LYS A 1 79 ? -34.502 -4.193 35.736 1.00 93.50 79 LYS A O 1
ATOM 674 N N . ALA A 1 80 ? -34.182 -2.302 34.561 1.00 93.62 80 ALA A N 1
ATOM 675 C CA . ALA A 1 80 ? -33.707 -2.951 33.346 1.00 93.62 80 ALA A CA 1
ATOM 676 C C . ALA A 1 80 ? -32.437 -3.776 33.616 1.00 93.62 80 ALA A C 1
ATOM 678 O O . ALA A 1 80 ? -32.391 -4.949 33.265 1.00 93.62 80 ALA A O 1
ATOM 679 N N . ALA A 1 81 ? -31.441 -3.223 34.316 1.00 93.56 81 ALA A N 1
ATOM 680 C CA . ALA A 1 81 ? -30.222 -3.952 34.671 1.00 93.56 81 ALA A CA 1
ATOM 681 C C . ALA A 1 81 ? -30.509 -5.202 35.521 1.00 93.56 81 ALA A C 1
ATOM 683 O O . ALA A 1 81 ? -29.983 -6.278 35.236 1.00 93.56 81 ALA A O 1
ATOM 684 N N . ARG A 1 82 ? -31.404 -5.095 36.514 1.00 92.81 82 ARG A N 1
ATOM 685 C CA . ARG A 1 82 ? -31.853 -6.242 37.322 1.00 92.81 82 ARG A CA 1
ATOM 686 C C . ARG A 1 82 ? -32.577 -7.293 36.486 1.00 92.81 82 ARG A C 1
ATOM 688 O O . ARG A 1 82 ? -32.250 -8.466 36.615 1.00 92.81 82 ARG A O 1
ATOM 695 N N . ASN A 1 83 ? -33.509 -6.889 35.622 1.00 91.25 83 ASN A N 1
ATOM 696 C CA . ASN A 1 83 ? -34.232 -7.802 34.732 1.00 91.25 83 ASN A CA 1
ATOM 697 C C . ASN A 1 83 ? -33.263 -8.567 33.823 1.00 91.25 83 ASN A C 1
ATOM 699 O O . ASN A 1 83 ? -33.368 -9.783 33.681 1.00 91.25 83 ASN A O 1
ATOM 703 N N . ILE A 1 84 ? -32.293 -7.856 33.243 1.00 89.50 84 ILE A N 1
ATOM 704 C CA . ILE A 1 84 ? -31.295 -8.429 32.338 1.00 89.50 84 ILE A CA 1
ATOM 705 C C . ILE A 1 84 ? -30.387 -9.398 33.096 1.00 89.50 84 ILE A C 1
ATOM 707 O O . ILE A 1 84 ? -30.220 -10.535 32.667 1.00 89.50 84 ILE A O 1
ATOM 711 N N . ASN A 1 85 ? -29.848 -9.001 34.249 1.00 90.19 85 ASN A N 1
ATOM 712 C CA . ASN A 1 85 ? -29.004 -9.883 35.056 1.00 90.19 85 ASN A CA 1
ATOM 713 C C . ASN A 1 85 ? -29.786 -11.094 35.601 1.00 90.19 85 ASN A C 1
ATOM 715 O O . ASN A 1 85 ? -29.249 -12.191 35.700 1.00 90.19 85 ASN A O 1
ATOM 719 N N . GLN A 1 86 ? -31.078 -10.944 35.894 1.00 89.12 86 GLN A N 1
ATOM 720 C CA . GLN A 1 86 ? -31.928 -12.063 36.299 1.00 89.12 86 GLN A CA 1
ATOM 721 C C . GLN A 1 86 ? -32.189 -13.047 35.147 1.00 89.12 86 GLN A C 1
ATOM 723 O O . GLN A 1 86 ? -32.215 -14.255 35.377 1.00 89.12 86 GLN A O 1
ATOM 728 N N . ALA A 1 87 ? -32.391 -12.548 33.925 1.00 84.62 87 ALA A N 1
ATOM 729 C CA . ALA A 1 87 ? -32.708 -13.372 32.759 1.00 84.62 87 ALA A CA 1
ATOM 730 C C . ALA A 1 87 ? -31.472 -14.043 32.136 1.00 84.62 87 ALA A C 1
ATOM 732 O O . ALA A 1 87 ? -31.543 -15.197 31.715 1.00 84.62 87 ALA A O 1
ATOM 733 N N . PHE A 1 88 ? -30.344 -13.329 32.079 1.00 82.94 88 PHE A N 1
ATOM 734 C CA . PHE A 1 88 ? -29.146 -13.747 31.342 1.00 82.94 88 PHE A CA 1
ATOM 735 C C . PHE A 1 88 ? -27.972 -14.164 32.241 1.00 82.94 88 PHE A C 1
ATOM 737 O O . PHE A 1 88 ? -27.005 -14.741 31.747 1.00 82.94 88 PHE A O 1
ATOM 744 N N . GLY A 1 89 ? -28.070 -13.945 33.556 1.00 83.44 89 GLY A N 1
ATOM 745 C CA . GLY A 1 89 ? -27.054 -14.314 34.541 1.00 83.44 89 GLY A CA 1
ATOM 746 C C . GLY A 1 89 ? -26.532 -13.114 35.327 1.00 83.44 89 GLY A C 1
ATOM 747 O O . GLY A 1 89 ? -26.485 -11.982 34.837 1.00 83.44 89 GLY A O 1
ATOM 748 N N . GLU A 1 90 ? -26.135 -13.356 36.572 1.00 85.25 90 GLU A N 1
ATOM 749 C CA . GLU A 1 90 ? -25.636 -12.303 37.452 1.00 85.25 90 GLU A CA 1
ATOM 750 C C . GLU A 1 90 ? -24.382 -11.636 36.854 1.00 85.25 90 GLU A C 1
ATOM 752 O O . GLU A 1 90 ? -23.516 -12.312 36.300 1.00 85.25 90 GLU A O 1
ATOM 757 N N . ASN A 1 91 ? -24.295 -10.304 36.941 1.00 84.50 91 ASN A N 1
ATOM 758 C CA . ASN A 1 91 ? -23.221 -9.480 36.360 1.00 84.50 91 ASN A CA 1
ATOM 759 C C . ASN A 1 91 ? -23.095 -9.503 34.819 1.00 84.50 91 ASN A C 1
ATOM 761 O O . ASN A 1 91 ? -22.055 -9.108 34.289 1.00 84.50 91 ASN A O 1
ATOM 765 N N . THR A 1 92 ? -24.139 -9.897 34.082 1.00 85.31 92 THR A N 1
ATOM 766 C CA . THR A 1 92 ? -24.168 -9.798 32.606 1.00 85.31 92 THR A CA 1
ATOM 767 C C . THR A 1 92 ? -24.011 -8.351 32.125 1.00 85.31 92 THR A C 1
ATOM 769 O O . THR A 1 92 ? -23.320 -8.075 31.141 1.00 85.31 92 THR A O 1
ATOM 772 N N . VAL A 1 93 ? -24.641 -7.401 32.820 1.00 89.25 93 VAL A N 1
ATOM 773 C CA . VAL A 1 93 ? -24.558 -5.967 32.530 1.00 89.25 93 VAL A CA 1
ATOM 774 C C . VAL A 1 93 ? -24.288 -5.160 33.796 1.00 89.25 93 VAL A C 1
ATOM 776 O O . VAL A 1 93 ? -24.809 -5.456 34.868 1.00 89.25 93 VAL A O 1
ATOM 779 N N . ASN A 1 94 ? -23.473 -4.114 33.648 1.00 91.12 94 ASN A N 1
ATOM 780 C CA . ASN A 1 94 ? -23.213 -3.120 34.689 1.00 91.12 94 ASN A CA 1
ATOM 781 C C . ASN A 1 94 ? -24.273 -2.009 34.616 1.00 91.12 94 ASN A C 1
ATOM 783 O O . ASN A 1 94 ? -24.525 -1.480 33.531 1.00 91.12 94 ASN A O 1
ATOM 787 N N . ASP A 1 95 ? -24.830 -1.614 35.761 1.00 92.25 95 ASP A N 1
ATOM 788 C CA . ASP A 1 95 ? -25.784 -0.509 35.913 1.00 92.25 95 ASP A CA 1
ATOM 789 C C . ASP A 1 95 ? -25.322 0.776 35.207 1.00 92.25 95 ASP A C 1
ATOM 791 O O . ASP A 1 95 ? -26.101 1.398 34.483 1.00 92.25 95 ASP A O 1
ATOM 795 N N . GLN A 1 96 ? -24.036 1.130 35.321 1.00 92.50 96 GLN A N 1
ATOM 796 C CA . GLN A 1 96 ? -23.465 2.306 34.647 1.00 92.50 96 GLN A CA 1
ATOM 797 C C . GLN A 1 96 ? -23.573 2.208 33.121 1.00 92.50 96 GLN A C 1
ATOM 799 O O . GLN A 1 96 ? -23.839 3.199 32.440 1.00 92.50 96 GLN A O 1
ATOM 804 N N . LYS A 1 97 ? -23.395 1.000 32.571 1.00 91.31 97 LYS A N 1
ATOM 805 C CA . LYS A 1 97 ? -23.515 0.751 31.132 1.00 91.31 97 LYS A CA 1
ATOM 806 C C . LYS A 1 97 ? -24.967 0.931 30.692 1.00 91.31 97 LYS A C 1
ATOM 808 O O . LYS A 1 97 ? -25.208 1.624 29.709 1.00 91.31 97 LYS A O 1
ATOM 813 N N . VAL A 1 98 ? -25.928 0.364 31.426 1.00 94.31 98 VAL A N 1
ATOM 814 C CA . VAL A 1 98 ? -27.363 0.517 31.118 1.00 94.31 98 VAL A CA 1
ATOM 815 C C . VAL A 1 98 ? -27.778 1.986 31.186 1.00 94.31 98 VAL A C 1
ATOM 817 O O . VAL A 1 98 ? -28.452 2.478 30.283 1.00 94.31 98 VAL A O 1
ATOM 820 N N . GLN A 1 99 ? -27.324 2.708 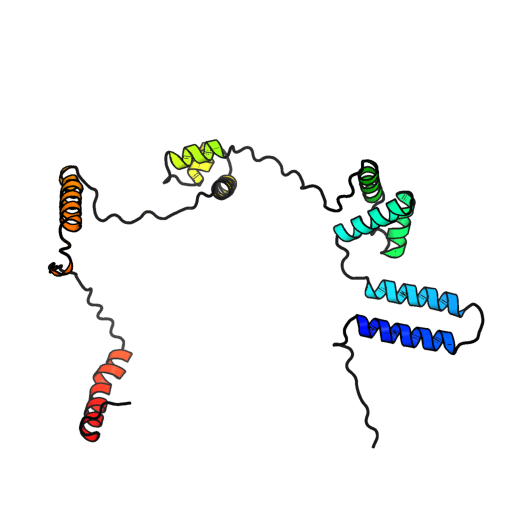32.212 1.00 95.38 99 GLN A N 1
ATOM 821 C CA . GLN A 1 99 ? -27.611 4.129 32.377 1.00 95.38 99 GLN A CA 1
ATOM 822 C C . GLN A 1 99 ? -27.083 4.969 31.206 1.00 95.38 99 GLN A C 1
ATOM 824 O O . GLN A 1 99 ? -27.843 5.756 30.645 1.00 95.38 99 GLN A O 1
ATOM 829 N N . HIS A 1 100 ? -25.826 4.765 30.799 1.00 93.88 100 HIS A N 1
ATOM 830 C CA . HIS A 1 100 ? -25.235 5.461 29.654 1.00 93.88 100 HIS A CA 1
ATOM 831 C C . HIS A 1 100 ? -26.046 5.240 28.365 1.00 93.88 100 HIS A C 1
ATOM 833 O O . HIS A 1 100 ? -26.348 6.183 27.635 1.00 93.88 100 HIS A O 1
ATOM 839 N N . TRP A 1 101 ? -26.472 4.000 28.109 1.00 94.62 101 TRP A N 1
ATOM 840 C CA . TRP A 1 101 ? -27.318 3.680 26.956 1.00 94.62 101 TRP A CA 1
ATOM 841 C C . TRP A 1 101 ? -28.703 4.330 27.040 1.00 94.62 101 TRP A C 1
ATOM 843 O O . TRP A 1 101 ? -29.205 4.850 26.048 1.00 94.62 101 TRP A O 1
ATOM 853 N N . PHE A 1 102 ? -29.307 4.376 28.226 1.00 95.38 102 PHE A N 1
ATOM 854 C CA . PHE A 1 102 ? -30.588 5.051 28.440 1.00 95.38 102 PHE A CA 1
ATOM 855 C C . PHE A 1 102 ? -30.484 6.575 28.291 1.00 95.38 102 PHE A C 1
ATOM 857 O O . PHE A 1 102 ? -31.446 7.220 27.879 1.00 95.38 102 PHE A O 1
ATOM 864 N N . GLU A 1 103 ? -29.346 7.182 28.628 1.00 95.31 103 GLU A N 1
ATOM 865 C CA . GLU A 1 103 ? -29.065 8.595 28.337 1.00 95.31 103 GLU A CA 1
ATOM 866 C C . GLU A 1 103 ? -28.989 8.847 26.830 1.00 95.31 103 GLU A C 1
ATOM 868 O O . GLU A 1 103 ? -29.668 9.746 26.336 1.00 95.31 103 GLU A O 1
ATOM 873 N N . LYS A 1 104 ? -28.275 7.988 26.095 1.00 93.94 104 LYS A N 1
ATOM 874 C CA . LYS A 1 104 ? -28.198 8.030 24.629 1.00 93.94 104 LYS A CA 1
ATOM 875 C C . LYS A 1 104 ? -29.579 7.909 23.961 1.00 93.94 104 LYS A C 1
ATOM 877 O O . LYS A 1 104 ? -29.926 8.687 23.074 1.00 93.94 104 LYS A O 1
ATOM 882 N N . PHE A 1 105 ? -30.421 6.993 24.439 1.00 95.00 105 PHE A N 1
ATOM 883 C CA . PHE A 1 105 ? -31.792 6.855 23.932 1.00 95.00 105 PHE A CA 1
ATOM 884 C C . PHE A 1 105 ? -32.671 8.064 24.273 1.00 95.00 105 PHE A C 1
ATOM 886 O O . PHE A 1 105 ? -33.486 8.480 23.449 1.00 95.00 105 PHE A O 1
ATOM 893 N N . ARG A 1 106 ? -32.485 8.674 25.452 1.00 95.06 106 ARG A N 1
ATOM 894 C CA . ARG A 1 106 ? -33.179 9.916 25.834 1.00 95.06 106 ARG A CA 1
ATOM 895 C C . ARG A 1 106 ? -32.783 11.106 24.965 1.00 95.06 106 ARG A C 1
ATOM 897 O O . ARG A 1 106 ? -33.631 11.958 24.723 1.00 95.06 106 ARG A O 1
ATOM 904 N N . SER A 1 107 ? -31.548 11.155 24.466 1.00 94.56 107 SER A N 1
ATOM 905 C CA . SER A 1 107 ? -31.119 12.173 23.499 1.00 94.56 107 SER A CA 1
ATOM 906 C C . SER A 1 107 ? -31.613 11.911 22.067 1.00 94.56 107 SER A C 1
ATOM 908 O O . SER A 1 107 ? -31.262 12.664 21.165 1.00 94.56 107 SER A O 1
ATOM 910 N N . GLY A 1 108 ? -32.419 10.864 21.844 1.00 92.88 108 GLY A N 1
ATOM 911 C CA . GLY A 1 108 ? -32.991 10.518 20.539 1.00 92.88 108 GLY A CA 1
ATOM 912 C C . GLY A 1 108 ? -32.084 9.675 19.637 1.00 92.88 108 GLY A C 1
ATOM 913 O O . GLY A 1 108 ? -32.461 9.395 18.500 1.00 92.88 108 GLY A O 1
ATOM 914 N N . ASP A 1 109 ? -30.917 9.240 20.122 1.00 92.31 109 ASP A N 1
ATOM 915 C CA . ASP A 1 109 ? -30.007 8.384 19.362 1.00 92.31 109 ASP A CA 1
ATOM 916 C C . ASP A 1 109 ? -30.248 6.908 19.704 1.00 92.31 109 ASP A C 1
ATOM 918 O O . ASP A 1 109 ? -29.870 6.421 20.768 1.00 92.31 109 ASP A O 1
ATOM 922 N N . PHE A 1 110 ? -30.862 6.178 18.772 1.00 92.06 110 PHE A N 1
ATOM 923 C CA . PHE A 1 110 ? -31.158 4.748 18.897 1.00 92.06 110 PHE A CA 1
ATOM 924 C C . PHE A 1 110 ? -30.127 3.844 18.199 1.00 92.06 110 PHE A C 1
ATOM 926 O O . PHE A 1 110 ? -30.389 2.661 17.975 1.00 92.06 110 PHE A O 1
ATOM 933 N N . SER A 1 111 ? -28.953 4.369 17.835 1.00 90.50 111 SER A N 1
ATOM 934 C CA . SER A 1 111 ? -27.902 3.579 17.193 1.00 90.50 111 SER A CA 1
ATOM 935 C C . SER A 1 111 ? -27.314 2.540 18.155 1.00 90.50 111 SER A C 1
ATOM 937 O O . SER A 1 111 ? -26.751 2.867 19.198 1.00 90.50 111 SER A O 1
ATOM 939 N N . LEU A 1 112 ? -27.414 1.260 17.791 1.00 88.88 112 LEU A N 1
ATOM 940 C CA . LEU A 1 112 ? -26.966 0.126 18.617 1.00 88.88 112 LEU A CA 1
ATOM 941 C C . LEU A 1 112 ? -25.463 -0.165 18.504 1.00 88.88 112 LEU A C 1
ATOM 943 O O . LEU A 1 112 ? -24.916 -0.978 19.253 1.00 88.88 112 LEU A O 1
ATOM 947 N N . GLN A 1 113 ? -24.789 0.478 17.551 1.00 85.56 113 GLN A N 1
ATOM 948 C CA . GLN A 1 113 ? -23.351 0.345 17.368 1.00 85.56 113 GLN A CA 1
ATOM 949 C C . GLN A 1 113 ? -22.607 1.244 18.352 1.00 85.56 113 GLN A C 1
ATOM 951 O O . GLN A 1 113 ? -23.050 2.347 18.680 1.00 85.56 113 GLN A O 1
ATOM 956 N N . ASN A 1 114 ? -21.457 0.762 18.822 1.00 81.69 114 ASN A N 1
ATOM 957 C CA . ASN A 1 114 ? -20.531 1.618 19.548 1.00 81.69 114 ASN A CA 1
ATOM 958 C C . ASN A 1 114 ? -20.025 2.700 18.598 1.00 81.69 114 ASN A C 1
ATOM 960 O O . ASN A 1 114 ? -19.725 2.415 17.435 1.00 81.69 114 ASN A O 1
ATOM 964 N N . GLU A 1 115 ? -19.874 3.920 19.104 1.00 77.31 115 GLU A N 1
ATOM 965 C CA . GLU A 1 115 ? -19.183 4.947 18.339 1.00 77.31 115 GLU A CA 1
ATOM 966 C C . GLU A 1 115 ? -17.766 4.478 17.984 1.00 77.31 115 GLU A C 1
ATOM 968 O O . GLU A 1 115 ? -17.122 3.766 18.773 1.00 77.31 115 GLU A O 1
ATOM 973 N N . PRO A 1 116 ? -17.252 4.863 16.802 1.00 73.81 116 PRO A N 1
ATOM 974 C CA . PRO A 1 116 ? -15.882 4.562 16.440 1.00 73.81 116 PRO A CA 1
ATOM 975 C C . PRO A 1 116 ? -14.963 5.131 17.520 1.00 73.81 116 PRO A C 1
ATOM 977 O O . PRO A 1 116 ? -14.892 6.343 17.734 1.00 73.81 116 PRO A O 1
ATOM 980 N N . ARG A 1 117 ? -14.256 4.240 18.223 1.00 76.50 117 ARG A N 1
ATOM 981 C CA . ARG A 1 117 ? -13.294 4.642 19.250 1.00 76.50 117 ARG A CA 1
ATOM 982 C C . ARG A 1 117 ? -12.301 5.606 18.616 1.00 76.50 117 ARG A C 1
ATOM 984 O O . ARG A 1 117 ? -11.593 5.237 17.676 1.00 76.50 117 ARG A O 1
ATOM 991 N N . ARG A 1 118 ? -12.241 6.835 19.133 1.00 67.25 118 ARG A N 1
ATOM 992 C CA . ARG A 1 118 ? -11.261 7.823 18.682 1.00 67.25 118 ARG A CA 1
ATOM 993 C C . ARG A 1 118 ? -9.870 7.277 18.986 1.00 67.25 118 ARG A C 1
ATOM 995 O O . ARG A 1 118 ? -9.468 7.193 20.143 1.00 67.25 118 ARG A O 1
ATOM 1002 N N . ARG A 1 119 ? -9.141 6.872 17.945 1.00 68.75 119 ARG A N 1
ATOM 1003 C CA . ARG A 1 119 ? -7.710 6.592 18.070 1.00 68.75 119 ARG A CA 1
ATOM 1004 C C . ARG A 1 119 ? -6.974 7.919 18.273 1.00 68.75 119 ARG A C 1
ATOM 1006 O O . ARG A 1 119 ? -7.387 8.919 17.676 1.00 68.75 119 ARG A O 1
ATOM 1013 N N . PRO A 1 120 ? -5.894 7.949 19.072 1.00 75.25 120 PRO A N 1
ATOM 1014 C CA . PRO A 1 120 ? -5.003 9.100 19.108 1.00 75.25 120 PRO A CA 1
ATOM 1015 C C . PRO A 1 120 ? -4.607 9.492 17.682 1.00 75.25 120 PRO A C 1
ATOM 1017 O O . PRO A 1 120 ? -4.228 8.631 16.882 1.00 75.25 120 PRO A O 1
ATOM 1020 N N . LYS A 1 121 ? -4.734 10.780 17.345 1.00 66.12 121 LYS A N 1
ATOM 1021 C CA . LYS A 1 121 ? -4.291 11.282 16.041 1.00 66.12 121 LYS A CA 1
ATOM 1022 C C . LYS A 1 121 ? -2.785 11.075 15.944 1.00 66.12 121 LYS A C 1
ATOM 1024 O O . LYS A 1 121 ? -2.037 11.515 16.813 1.00 66.12 121 LYS A O 1
ATOM 1029 N N . THR A 1 122 ? -2.341 10.404 14.893 1.00 65.50 122 THR A N 1
ATOM 1030 C CA . THR A 1 122 ? -0.914 10.260 14.617 1.00 65.50 122 THR A CA 1
ATOM 1031 C C . THR A 1 122 ? -0.354 11.601 14.158 1.00 65.50 122 THR A C 1
ATOM 1033 O O . THR A 1 122 ? -0.955 12.261 13.317 1.00 65.50 122 THR A O 1
ATOM 1036 N N . SER A 1 123 ? 0.782 12.004 14.733 1.00 68.69 123 SER A N 1
ATOM 1037 C CA . SER A 1 123 ? 1.415 13.321 14.527 1.00 68.69 123 SER A CA 1
ATOM 1038 C C . SER A 1 123 ? 1.834 13.594 13.068 1.00 68.69 123 SER A C 1
ATOM 1040 O O . SER A 1 123 ? 2.002 14.741 12.657 1.00 68.69 123 SER A O 1
ATOM 1042 N N . VAL A 1 124 ? 1.982 12.545 12.253 1.00 72.62 124 VAL A N 1
ATOM 1043 C CA . VAL A 1 124 ? 2.475 12.653 10.875 1.00 72.62 124 VAL A CA 1
ATOM 1044 C C . VAL A 1 124 ? 1.403 13.215 9.942 1.00 72.62 124 VAL A C 1
ATOM 1046 O O . VAL A 1 124 ? 0.321 12.647 9.801 1.00 72.62 124 VAL A O 1
ATOM 1049 N N . LYS A 1 125 ? 1.735 14.308 9.247 1.00 82.19 125 LYS A N 1
ATOM 1050 C CA . LYS A 1 125 ? 0.932 14.848 8.142 1.00 82.19 125 LYS A CA 1
ATOM 1051 C C . LYS A 1 125 ? 1.220 14.059 6.861 1.00 82.19 125 LYS A C 1
ATOM 1053 O O . LYS A 1 125 ? 2.347 14.089 6.365 1.00 82.19 125 LYS A O 1
ATOM 1058 N N . ASN A 1 126 ? 0.199 13.405 6.306 1.00 87.19 126 ASN A N 1
ATOM 1059 C CA . ASN A 1 126 ? 0.320 12.609 5.077 1.00 87.19 126 ASN A CA 1
ATOM 1060 C C . ASN A 1 126 ? 0.818 13.435 3.879 1.00 87.19 126 ASN A C 1
ATOM 1062 O O . ASN A 1 126 ? 1.608 12.932 3.083 1.00 87.19 126 ASN A O 1
ATOM 1066 N N . ASP A 1 127 ? 0.437 14.712 3.789 1.00 89.31 127 ASP A N 1
ATOM 1067 C CA . ASP A 1 127 ? 0.844 15.595 2.687 1.00 89.31 127 ASP A CA 1
ATOM 1068 C C . ASP A 1 127 ? 2.358 15.842 2.661 1.00 89.31 127 ASP A C 1
ATOM 1070 O O . ASP A 1 127 ? 2.980 15.814 1.599 1.00 89.31 127 ASP A O 1
ATOM 1074 N N . ALA A 1 128 ? 2.972 16.007 3.837 1.00 89.50 128 ALA A N 1
ATOM 1075 C CA . ALA A 1 128 ? 4.415 16.202 3.955 1.00 89.50 128 ALA A CA 1
ATOM 1076 C C . ALA A 1 128 ? 5.184 14.944 3.522 1.00 89.50 128 ALA A C 1
ATOM 1078 O O . ALA A 1 128 ? 6.157 15.031 2.774 1.00 89.50 128 ALA A O 1
ATOM 1079 N N . LEU A 1 129 ? 4.711 13.762 3.934 1.00 91.50 129 LEU A N 1
ATOM 1080 C CA . LEU A 1 129 ? 5.296 12.491 3.506 1.00 91.50 129 LEU A CA 1
ATOM 1081 C C . LEU A 1 129 ? 5.139 12.282 1.994 1.00 91.50 129 LEU A C 1
ATOM 1083 O O . LEU A 1 129 ? 6.078 11.843 1.333 1.00 91.50 129 LEU A O 1
ATOM 1087 N N . LYS A 1 130 ? 3.978 12.632 1.430 1.00 93.00 130 LYS A N 1
ATOM 1088 C CA . LYS A 1 130 ? 3.720 12.524 -0.008 1.00 93.00 130 LYS A CA 1
ATOM 1089 C C . LYS A 1 130 ? 4.683 13.390 -0.827 1.00 93.00 130 LYS A C 1
ATOM 1091 O O . LYS A 1 130 ? 5.282 12.875 -1.768 1.00 93.00 130 LYS A O 1
ATOM 1096 N N . ALA A 1 131 ? 4.881 14.650 -0.434 1.00 92.12 131 ALA A N 1
ATOM 1097 C CA . ALA A 1 131 ? 5.808 15.565 -1.104 1.00 92.12 131 ALA A CA 1
ATOM 1098 C C . ALA A 1 131 ? 7.257 15.047 -1.084 1.00 92.12 131 ALA A C 1
ATOM 1100 O O . ALA A 1 131 ? 7.958 15.093 -2.097 1.00 92.12 131 ALA A O 1
ATOM 1101 N N . LEU A 1 132 ? 7.698 14.490 0.048 1.00 91.12 132 LEU A N 1
ATOM 1102 C CA . LEU A 1 132 ? 9.029 13.892 0.174 1.00 91.12 132 LEU A CA 1
ATOM 1103 C C . LEU A 1 132 ? 9.219 12.681 -0.750 1.00 91.12 132 LEU A C 1
ATOM 1105 O O . LEU A 1 132 ? 10.252 12.572 -1.411 1.00 91.12 132 LEU A O 1
ATOM 1109 N N . VAL A 1 133 ? 8.221 11.797 -0.827 1.00 92.75 133 VAL A N 1
ATOM 1110 C CA . VAL A 1 133 ? 8.259 10.608 -1.697 1.00 92.75 133 VAL A CA 1
ATOM 1111 C C . VAL A 1 133 ? 8.261 10.989 -3.177 1.00 92.75 133 VAL A C 1
ATOM 1113 O O . VAL A 1 133 ? 8.933 10.343 -3.973 1.00 92.75 133 VAL A O 1
ATOM 1116 N N . GLU A 1 134 ? 7.517 12.024 -3.562 1.00 91.94 134 GLU A N 1
ATOM 1117 C CA . GLU A 1 134 ? 7.455 12.491 -4.954 1.00 91.94 134 GLU A CA 1
ATOM 1118 C C . GLU A 1 134 ? 8.731 13.215 -5.388 1.00 91.94 134 GLU A C 1
ATOM 1120 O O . GLU A 1 134 ? 9.121 13.114 -6.547 1.00 91.94 134 GLU A O 1
ATOM 1125 N N . THR A 1 135 ? 9.420 13.871 -4.452 1.00 93.50 135 THR A N 1
ATOM 1126 C CA . THR A 1 135 ? 10.710 14.521 -4.718 1.00 93.50 135 THR A CA 1
ATOM 1127 C C . THR A 1 135 ? 11.823 13.498 -4.928 1.00 93.50 135 THR A C 1
ATOM 1129 O O . THR A 1 135 ? 12.679 13.681 -5.789 1.00 93.50 135 THR A O 1
ATOM 1132 N N . ASN A 1 136 ? 11.839 12.424 -4.134 1.00 89.88 136 ASN A N 1
ATOM 1133 C CA . ASN A 1 136 ? 12.839 11.374 -4.275 1.00 89.88 136 ASN A CA 1
ATOM 1134 C C . ASN A 1 136 ? 12.261 9.982 -3.938 1.00 89.88 136 ASN A C 1
ATOM 1136 O O . ASN A 1 136 ? 12.255 9.581 -2.769 1.00 89.88 136 ASN A O 1
ATOM 1140 N N . PRO A 1 137 ? 11.791 9.225 -4.947 1.00 90.50 137 PRO A N 1
ATOM 1141 C CA . PRO A 1 137 ? 11.107 7.950 -4.736 1.00 90.50 137 PRO A CA 1
ATOM 1142 C C . PRO A 1 137 ? 12.041 6.787 -4.364 1.00 90.50 137 PRO A C 1
ATOM 1144 O O . PRO A 1 137 ? 11.545 5.731 -3.975 1.00 90.50 137 PRO A O 1
ATOM 1147 N N . THR A 1 138 ? 13.365 6.948 -4.475 1.00 90.56 138 THR A N 1
ATOM 1148 C CA . THR A 1 138 ? 14.345 5.877 -4.203 1.00 90.56 138 THR A CA 1
ATOM 1149 C C . THR A 1 138 ? 14.799 5.827 -2.740 1.00 90.56 138 THR A C 1
ATOM 1151 O O . THR A 1 138 ? 15.444 4.865 -2.324 1.00 90.56 138 THR A O 1
ATOM 1154 N N . VAL A 1 139 ? 14.442 6.839 -1.941 1.00 91.56 139 VAL A N 1
ATOM 1155 C CA . VAL A 1 139 ? 14.827 6.960 -0.528 1.00 91.56 139 VAL A CA 1
ATOM 1156 C C . VAL A 1 139 ? 14.216 5.841 0.317 1.00 91.56 139 VAL A C 1
ATOM 1158 O O . VAL A 1 139 ? 13.059 5.445 0.150 1.00 91.56 139 VAL A O 1
ATOM 1161 N N . SER A 1 140 ? 15.000 5.338 1.272 1.00 92.25 140 SER A N 1
ATOM 1162 C CA . SER A 1 140 ? 14.561 4.271 2.165 1.00 92.25 140 SER A CA 1
ATOM 1163 C C . SER A 1 140 ? 13.510 4.750 3.178 1.00 92.25 140 SER A C 1
ATOM 1165 O O . SER A 1 140 ? 13.506 5.889 3.646 1.00 92.25 140 SER A O 1
ATOM 1167 N N . THR A 1 141 ? 12.629 3.844 3.604 1.00 92.56 141 THR A N 1
ATOM 1168 C CA . THR A 1 141 ? 11.628 4.141 4.645 1.00 92.56 141 THR A CA 1
ATOM 1169 C C . THR A 1 141 ? 12.257 4.502 5.989 1.00 92.56 141 THR A C 1
ATOM 1171 O O . THR A 1 141 ? 11.666 5.265 6.749 1.00 92.56 141 THR A O 1
ATOM 1174 N N . ARG A 1 142 ? 13.468 4.002 6.267 1.00 93.81 142 ARG A N 1
ATOM 1175 C CA . ARG A 1 142 ? 14.245 4.355 7.462 1.00 93.81 142 ARG A CA 1
ATOM 1176 C C . ARG A 1 142 ? 14.751 5.792 7.406 1.00 93.81 142 ARG A C 1
ATOM 1178 O O . ARG A 1 142 ? 14.628 6.501 8.393 1.00 93.81 142 ARG A O 1
ATOM 1185 N N . GLU A 1 143 ? 15.235 6.252 6.258 1.00 93.38 143 GLU A N 1
ATOM 1186 C CA . GLU A 1 143 ? 15.615 7.659 6.095 1.00 93.38 143 GLU A CA 1
ATOM 1187 C C . GLU A 1 143 ? 14.415 8.595 6.224 1.00 93.38 143 GLU A C 1
ATOM 1189 O O . GLU A 1 143 ? 14.521 9.632 6.877 1.00 93.38 143 GLU A O 1
ATOM 1194 N N . PHE A 1 144 ? 13.256 8.231 5.662 1.00 92.19 144 PHE A N 1
ATOM 1195 C CA . PHE A 1 144 ? 12.027 9.000 5.883 1.00 92.19 144 PHE A CA 1
ATOM 1196 C C . PHE A 1 144 ? 11.651 9.062 7.368 1.00 92.19 144 PHE A C 1
ATOM 1198 O O . PHE A 1 144 ? 11.260 10.123 7.850 1.00 92.19 144 PHE A O 1
ATOM 1205 N N . ALA A 1 145 ? 11.815 7.957 8.097 1.00 93.06 145 ALA A N 1
ATOM 1206 C CA . ALA A 1 145 ? 11.571 7.888 9.535 1.00 93.06 145 ALA A CA 1
ATOM 1207 C C . ALA A 1 145 ? 12.490 8.847 10.311 1.00 93.06 145 ALA A C 1
ATOM 1209 O O . ALA A 1 145 ? 12.009 9.632 11.126 1.00 93.06 145 ALA A O 1
ATOM 1210 N N . THR A 1 146 ? 13.785 8.869 9.980 1.00 93.06 146 THR A N 1
ATOM 1211 C CA . THR A 1 146 ? 14.758 9.805 10.563 1.00 93.06 146 THR A CA 1
ATOM 1212 C C . THR A 1 146 ? 14.414 11.262 10.249 1.00 93.06 146 THR A C 1
ATOM 1214 O O . THR A 1 146 ? 14.395 12.087 11.157 1.00 93.06 146 THR A O 1
ATOM 1217 N N . ARG A 1 147 ? 14.088 11.593 8.990 1.00 90.56 147 ARG A N 1
ATOM 1218 C CA . ARG A 1 147 ? 13.750 12.973 8.581 1.00 90.56 147 ARG A CA 1
ATOM 1219 C C . ARG A 1 147 ? 12.483 13.498 9.255 1.00 90.56 147 ARG A C 1
ATOM 1221 O O . ARG A 1 147 ? 12.398 14.680 9.560 1.00 90.56 147 ARG A O 1
ATOM 1228 N N . MET A 1 148 ? 11.504 12.623 9.468 1.00 89.19 148 MET A N 1
ATOM 1229 C CA . MET A 1 148 ? 10.214 12.966 10.075 1.00 89.19 148 MET A CA 1
ATOM 1230 C C . MET A 1 148 ? 10.205 12.772 11.599 1.00 89.19 148 MET A C 1
ATOM 1232 O O . MET A 1 148 ? 9.182 13.035 12.226 1.00 89.19 148 MET A O 1
ATO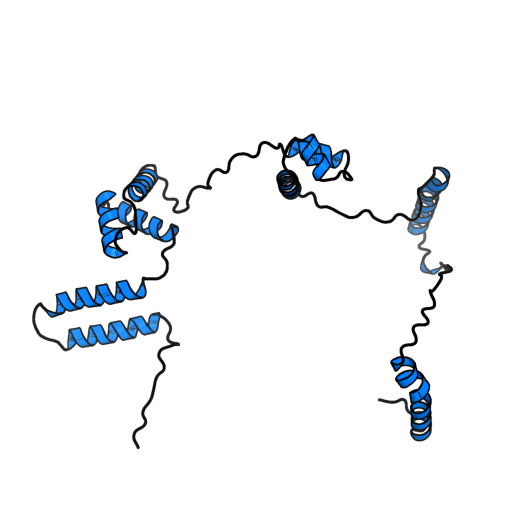M 1236 N N . ASN A 1 149 ? 11.318 12.315 12.186 1.00 91.25 149 ASN A N 1
ATOM 1237 C CA . ASN A 1 149 ? 11.461 11.975 13.602 1.00 91.25 149 ASN A CA 1
ATOM 1238 C C . ASN A 1 149 ? 10.320 11.083 14.134 1.00 91.25 149 ASN A C 1
ATOM 1240 O O . ASN A 1 149 ? 9.706 11.357 15.166 1.00 91.25 149 ASN A O 1
ATOM 1244 N N . VAL A 1 150 ? 10.001 10.024 13.393 1.00 91.31 150 VAL A N 1
ATOM 1245 C CA . VAL A 1 150 ? 8.978 9.038 13.766 1.00 91.31 150 VAL A CA 1
ATOM 1246 C C . VAL A 1 150 ? 9.504 7.628 13.584 1.00 91.31 150 VAL A C 1
ATOM 1248 O O . VAL A 1 150 ? 10.479 7.406 12.874 1.00 91.31 150 VAL A O 1
ATOM 1251 N N . ASP A 1 151 ? 8.835 6.654 14.195 1.00 91.62 151 ASP A N 1
ATOM 1252 C CA . ASP A 1 151 ? 9.186 5.259 13.967 1.00 91.62 151 ASP A CA 1
ATOM 1253 C C . ASP A 1 151 ? 8.893 4.819 12.519 1.00 91.62 151 ASP A C 1
ATOM 1255 O O . ASP A 1 151 ? 7.902 5.211 11.892 1.00 91.62 151 ASP A O 1
ATOM 1259 N N . HIS A 1 152 ? 9.746 3.943 11.994 1.00 91.50 152 HIS A N 1
ATOM 1260 C CA . HIS A 1 152 ? 9.660 3.438 10.627 1.00 91.50 152 HIS A CA 1
ATOM 1261 C C . HIS A 1 152 ? 8.351 2.683 10.328 1.00 91.50 152 HIS A C 1
ATOM 1263 O O . HIS A 1 152 ? 7.871 2.735 9.194 1.00 91.50 152 HIS A O 1
ATOM 1269 N N . THR A 1 153 ? 7.727 2.025 11.317 1.00 92.38 153 THR A N 1
ATOM 1270 C CA . THR A 1 153 ? 6.425 1.358 11.124 1.00 92.38 153 THR A CA 1
ATOM 1271 C C . THR A 1 153 ? 5.308 2.369 10.883 1.00 92.38 153 THR A C 1
ATOM 1273 O O . THR A 1 153 ? 4.391 2.118 10.098 1.00 92.38 153 THR A O 1
ATOM 1276 N N . THR A 1 154 ? 5.418 3.553 11.494 1.00 91.38 154 THR A N 1
ATOM 1277 C CA . THR A 1 154 ? 4.481 4.658 11.283 1.00 91.38 154 THR A CA 1
ATOM 1278 C C . THR A 1 154 ? 4.583 5.158 9.846 1.00 91.38 154 THR A C 1
ATOM 1280 O O . THR A 1 154 ? 3.556 5.289 9.183 1.00 91.38 154 THR A O 1
ATOM 1283 N N . ILE A 1 155 ? 5.800 5.322 9.315 1.00 93.25 155 ILE A N 1
ATOM 1284 C CA . ILE A 1 155 ? 6.017 5.661 7.899 1.00 93.25 155 ILE A CA 1
ATOM 1285 C C . ILE A 1 155 ? 5.402 4.610 6.971 1.00 93.25 155 ILE A C 1
ATOM 1287 O O . ILE A 1 155 ? 4.677 4.975 6.052 1.00 93.25 155 ILE A O 1
ATOM 1291 N N . LEU A 1 156 ? 5.634 3.317 7.213 1.00 92.69 156 LEU A N 1
ATOM 1292 C CA . LEU A 1 156 ? 5.076 2.242 6.379 1.00 92.69 156 LEU A CA 1
ATOM 1293 C C . LEU A 1 156 ? 3.543 2.262 6.338 1.00 92.69 156 LEU A C 1
ATOM 1295 O O . LEU A 1 156 ? 2.945 2.123 5.265 1.00 92.69 156 LEU A O 1
ATOM 1299 N N . ARG A 1 157 ? 2.903 2.476 7.493 1.00 91.75 157 ARG A N 1
ATOM 1300 C CA . ARG A 1 157 ? 1.446 2.611 7.577 1.00 91.75 157 ARG A CA 1
ATOM 1301 C C . ARG A 1 157 ? 0.958 3.821 6.781 1.00 91.75 157 ARG A C 1
ATOM 1303 O O . ARG A 1 157 ? 0.060 3.669 5.961 1.00 91.75 157 ARG A O 1
ATOM 1310 N N . HIS A 1 158 ? 1.585 4.983 6.955 1.00 92.12 158 HIS A N 1
ATOM 1311 C CA . HIS A 1 158 ? 1.203 6.196 6.229 1.00 92.12 158 HIS A CA 1
ATOM 1312 C C . HIS A 1 158 ? 1.450 6.091 4.716 1.00 92.12 158 HIS A C 1
ATOM 1314 O O . HIS A 1 158 ? 0.615 6.533 3.934 1.00 92.12 158 HIS A O 1
ATOM 1320 N N . LEU A 1 159 ? 2.533 5.447 4.270 1.00 93.25 159 LEU A N 1
ATOM 1321 C CA . LEU A 1 159 ? 2.755 5.168 2.844 1.00 93.25 159 LEU A CA 1
ATOM 1322 C C . LEU A 1 159 ? 1.635 4.305 2.255 1.00 93.25 159 LEU A C 1
ATOM 1324 O O . LEU A 1 159 ? 1.168 4.583 1.150 1.00 93.25 159 LEU A O 1
ATOM 1328 N N . SER A 1 160 ? 1.172 3.310 3.015 1.00 92.25 160 SER A N 1
ATOM 1329 C CA . SER A 1 160 ? 0.052 2.450 2.622 1.00 92.25 160 SER A CA 1
ATOM 1330 C C . SER A 1 160 ? -1.268 3.229 2.567 1.00 92.25 160 SER A C 1
ATOM 1332 O O . SER A 1 160 ? -2.013 3.082 1.605 1.00 92.25 160 SER A O 1
ATOM 1334 N N . GLU A 1 161 ? -1.527 4.111 3.541 1.00 91.81 161 GLU A N 1
ATOM 1335 C CA . GLU A 1 161 ? -2.692 5.016 3.555 1.00 91.81 161 GLU A CA 1
ATOM 1336 C C . GLU A 1 161 ? -2.700 5.982 2.351 1.00 91.81 161 GLU A C 1
ATOM 1338 O O . GLU A 1 161 ? -3.762 6.291 1.819 1.00 91.81 161 GLU A O 1
ATOM 1343 N N . ILE A 1 162 ? -1.526 6.431 1.886 1.00 93.31 162 ILE A N 1
ATOM 1344 C CA . ILE A 1 162 ? -1.369 7.292 0.694 1.00 93.31 162 ILE A CA 1
ATOM 1345 C C . ILE A 1 162 ? -1.427 6.472 -0.617 1.00 93.31 162 ILE A C 1
ATOM 1347 O O . ILE A 1 162 ? -1.514 7.038 -1.708 1.00 93.31 162 ILE A O 1
ATOM 1351 N N . GLY A 1 163 ? -1.377 5.139 -0.543 1.00 93.38 163 GLY A N 1
ATOM 1352 C CA . GLY A 1 163 ? -1.370 4.252 -1.710 1.00 93.38 163 GLY A CA 1
ATOM 1353 C C . GLY A 1 163 ? -0.014 4.152 -2.420 1.00 93.38 163 GLY A C 1
ATOM 1354 O O . GLY A 1 163 ? 0.047 3.783 -3.594 1.00 93.38 163 GLY A O 1
ATOM 1355 N N . LYS A 1 164 ? 1.093 4.486 -1.743 1.00 92.81 164 LYS A N 1
ATOM 1356 C CA . LYS A 1 164 ? 2.451 4.305 -2.279 1.00 92.81 164 LYS A CA 1
ATOM 1357 C C . LYS A 1 164 ? 2.942 2.893 -1.948 1.00 92.81 164 LYS A C 1
ATOM 1359 O O . LYS A 1 164 ? 2.909 2.462 -0.799 1.00 92.81 164 LYS A O 1
ATOM 1364 N N . VAL A 1 165 ? 3.442 2.186 -2.961 1.00 91.88 165 VAL A N 1
ATOM 1365 C CA . VAL A 1 165 ? 3.988 0.826 -2.835 1.00 91.88 165 VAL A CA 1
ATOM 1366 C C . VAL A 1 165 ? 5.413 0.775 -3.369 1.00 91.88 165 VAL A C 1
ATOM 1368 O O . VAL A 1 165 ? 5.739 1.453 -4.345 1.00 91.88 165 VAL A O 1
ATOM 1371 N N . LYS A 1 166 ? 6.261 -0.053 -2.753 1.00 91.38 166 LYS A N 1
ATOM 1372 C CA . LYS A 1 166 ? 7.616 -0.289 -3.255 1.00 91.38 166 LYS A CA 1
ATOM 1373 C C . LYS A 1 166 ? 7.534 -1.053 -4.575 1.00 91.38 166 LYS A C 1
ATOM 1375 O O . LYS A 1 166 ? 6.996 -2.157 -4.621 1.00 91.38 166 LYS A O 1
ATOM 1380 N N . LYS A 1 167 ? 8.114 -0.483 -5.627 1.00 91.88 167 LYS A N 1
ATOM 1381 C CA . LYS A 1 167 ? 8.380 -1.173 -6.892 1.00 91.88 167 LYS A CA 1
ATOM 1382 C C . LYS A 1 167 ? 9.886 -1.276 -7.068 1.00 91.88 167 LYS A C 1
ATOM 1384 O O . LYS A 1 167 ? 10.610 -0.376 -6.659 1.00 91.88 167 LYS A O 1
ATOM 1389 N N . MET A 1 168 ? 10.346 -2.396 -7.610 1.00 91.12 168 MET A N 1
ATOM 1390 C CA . MET A 1 168 ? 11.742 -2.517 -8.012 1.00 91.12 168 MET A CA 1
ATOM 1391 C C . MET A 1 168 ? 11.984 -1.687 -9.265 1.00 91.12 168 MET A C 1
ATOM 1393 O O . MET A 1 168 ? 11.099 -1.575 -10.120 1.00 91.12 168 MET A O 1
ATOM 1397 N N . ASP A 1 169 ? 13.190 -1.143 -9.365 1.00 89.44 169 ASP A N 1
ATOM 1398 C CA . ASP A 1 169 ? 13.620 -0.448 -10.564 1.00 89.44 169 ASP A CA 1
ATOM 1399 C C . ASP A 1 169 ? 13.656 -1.409 -11.750 1.00 89.44 169 ASP A C 1
ATOM 1401 O O . ASP A 1 169 ? 13.921 -2.609 -11.624 1.00 89.44 169 ASP A O 1
ATOM 1405 N N . LYS A 1 170 ? 13.347 -0.868 -12.926 1.00 92.19 170 LYS A N 1
ATOM 1406 C CA . LYS A 1 170 ? 13.447 -1.613 -14.176 1.0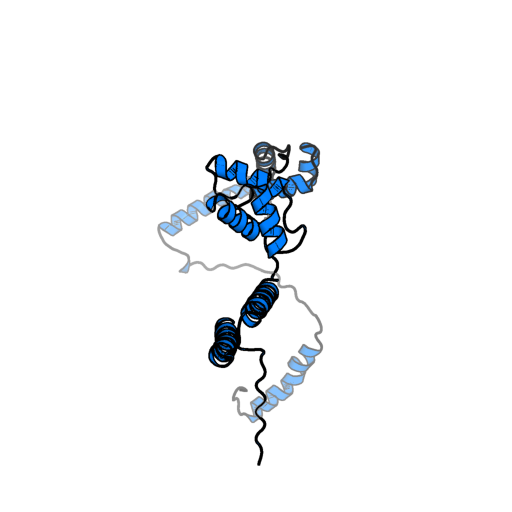0 92.19 170 LYS A CA 1
ATOM 1407 C C . LYS A 1 170 ? 14.887 -1.549 -14.652 1.00 92.19 170 LYS A C 1
ATOM 1409 O O . LYS A 1 170 ? 15.472 -0.471 -14.697 1.00 92.19 170 LYS A O 1
ATOM 1414 N N . TRP A 1 171 ? 15.433 -2.695 -15.041 1.00 94.69 171 TRP A N 1
ATOM 1415 C CA . TRP A 1 171 ? 16.747 -2.728 -15.665 1.00 94.69 171 TRP A CA 1
ATOM 1416 C C . TRP A 1 171 ? 16.686 -2.018 -17.022 1.00 94.69 171 TRP A C 1
ATOM 1418 O O . TRP A 1 171 ? 15.874 -2.375 -17.878 1.00 94.69 171 TRP A O 1
ATOM 1428 N N . VAL A 1 172 ? 17.519 -0.993 -17.196 1.00 90.00 172 VAL A N 1
ATOM 1429 C CA . VAL A 1 172 ? 17.658 -0.241 -18.447 1.00 90.00 172 VAL A CA 1
ATOM 1430 C C . VAL A 1 172 ? 19.010 -0.615 -19.060 1.00 90.00 172 VAL A C 1
ATOM 1432 O O . VAL A 1 172 ? 20.015 -0.471 -18.368 1.00 90.00 172 VAL A O 1
ATOM 1435 N N . PRO A 1 173 ? 19.065 -1.078 -20.327 1.00 89.75 173 PRO A N 1
ATOM 1436 C CA . PRO A 1 173 ? 20.299 -1.609 -20.910 1.00 89.75 173 PRO A CA 1
ATOM 1437 C C . PRO A 1 173 ? 21.484 -0.645 -20.919 1.00 89.75 173 PRO A C 1
ATOM 1439 O O . PRO A 1 173 ? 22.617 -1.057 -20.685 1.00 89.75 173 PRO A O 1
ATOM 1442 N N . HIS A 1 174 ? 21.224 0.633 -21.194 1.00 85.94 174 HIS A N 1
ATOM 1443 C CA . HIS A 1 174 ? 22.258 1.651 -21.332 1.00 85.94 174 HIS A CA 1
ATOM 1444 C C . HIS A 1 174 ? 21.768 3.003 -20.822 1.00 85.94 174 HIS A C 1
ATOM 1446 O O . HIS A 1 174 ? 20.606 3.367 -21.022 1.00 85.94 174 HIS A O 1
ATOM 1452 N N . GLU A 1 175 ? 22.685 3.773 -20.241 1.00 88.75 175 GLU A N 1
ATOM 1453 C CA . GLU A 1 175 ? 22.483 5.195 -19.989 1.00 88.75 175 GLU A CA 1
ATOM 1454 C C . GLU A 1 175 ? 22.565 5.965 -21.317 1.00 88.75 175 GLU A C 1
ATOM 1456 O O . GLU A 1 175 ? 23.490 5.789 -22.114 1.00 88.75 175 GLU A O 1
ATOM 1461 N N . LEU A 1 176 ? 21.550 6.778 -21.611 1.00 87.88 176 LEU A N 1
ATOM 1462 C CA . LEU A 1 176 ? 21.464 7.483 -22.887 1.00 87.88 176 LEU A CA 1
ATOM 1463 C C . LEU A 1 176 ? 22.232 8.806 -22.827 1.00 87.88 176 LEU A C 1
ATOM 1465 O O . LEU A 1 176 ? 21.882 9.702 -22.066 1.00 87.88 176 LEU A O 1
ATOM 1469 N N . ILE A 1 177 ? 23.231 8.947 -23.698 1.00 87.25 177 ILE A N 1
ATOM 1470 C CA . ILE A 1 177 ? 23.962 10.200 -23.936 1.00 87.25 177 ILE A CA 1
ATOM 1471 C C . ILE A 1 177 ? 23.246 10.990 -25.044 1.00 87.25 177 ILE A C 1
ATOM 1473 O O . ILE A 1 177 ? 22.434 10.434 -25.781 1.00 87.25 177 ILE A O 1
ATOM 1477 N N . GLU A 1 178 ? 23.535 12.282 -25.203 1.00 83.12 178 GLU A N 1
ATOM 1478 C CA . GLU A 1 178 ? 22.884 13.147 -26.200 1.00 83.12 178 GLU A CA 1
ATOM 1479 C C . GLU A 1 178 ? 22.892 12.597 -27.626 1.00 83.12 178 GLU A C 1
ATOM 1481 O O . GLU A 1 178 ? 21.868 12.650 -28.296 1.00 83.12 178 GLU A O 1
ATOM 1486 N N . ARG A 1 179 ? 23.990 11.964 -28.054 1.00 76.88 179 ARG A N 1
ATOM 1487 C CA . ARG A 1 179 ? 24.081 11.310 -29.373 1.00 76.88 179 ARG A CA 1
ATOM 1488 C C . ARG A 1 179 ? 23.047 10.191 -29.550 1.00 76.88 179 ARG A C 1
ATOM 1490 O O . ARG A 1 179 ? 22.587 9.927 -30.650 1.00 76.88 179 ARG A O 1
ATOM 1497 N N . ASN A 1 180 ? 22.636 9.552 -28.456 1.00 75.50 180 ASN A N 1
ATOM 1498 C CA . ASN A 1 180 ? 21.627 8.494 -28.464 1.00 75.50 180 ASN A CA 1
ATOM 1499 C C . ASN A 1 180 ? 20.192 9.056 -28.472 1.00 75.50 180 ASN A C 1
ATOM 1501 O O . ASN A 1 180 ? 19.244 8.276 -28.587 1.00 75.50 180 ASN A O 1
ATOM 1505 N N . LYS A 1 181 ? 19.997 10.380 -28.351 1.00 77.75 181 LYS A N 1
ATOM 1506 C CA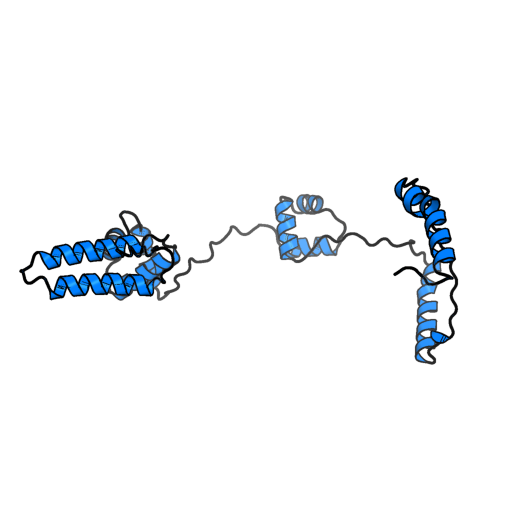 . LYS A 1 181 ? 18.672 11.025 -28.420 1.00 77.75 181 LYS A CA 1
ATOM 1507 C C . LYS A 1 181 ? 18.133 11.103 -29.853 1.00 77.75 181 LYS A C 1
ATOM 1509 O O . LYS A 1 181 ? 16.917 11.176 -30.022 1.00 77.75 181 LYS A O 1
ATOM 1514 N N . ASP A 1 182 ? 18.987 10.938 -30.869 1.00 84.12 182 ASP A N 1
ATOM 1515 C CA . ASP A 1 182 ? 18.576 10.817 -32.280 1.00 84.12 182 ASP A CA 1
ATOM 1516 C C . ASP A 1 182 ? 17.628 9.634 -32.530 1.00 84.12 182 ASP A C 1
ATOM 1518 O O . ASP A 1 182 ? 16.852 9.638 -33.489 1.00 84.12 182 ASP A O 1
ATOM 1522 N N . ARG A 1 183 ? 17.594 8.658 -31.611 1.00 89.62 183 ARG A N 1
ATOM 1523 C CA . ARG A 1 183 ? 16.596 7.579 -31.590 1.00 89.62 183 ARG A CA 1
ATOM 1524 C C . ARG A 1 183 ? 15.161 8.108 -31.655 1.00 89.62 183 ARG A C 1
ATOM 1526 O O . ARG A 1 183 ? 14.332 7.485 -32.309 1.00 89.62 183 ARG A O 1
ATOM 1533 N N . LEU A 1 184 ? 14.859 9.246 -31.018 1.00 90.88 184 LEU A N 1
ATOM 1534 C CA . LEU A 1 184 ? 13.519 9.843 -31.051 1.00 90.88 184 LEU A CA 1
ATOM 1535 C C . LEU A 1 184 ? 13.141 10.296 -32.467 1.00 90.88 184 LEU A C 1
ATOM 1537 O O . LEU A 1 184 ? 12.019 10.045 -32.912 1.00 90.88 184 LEU A O 1
ATOM 1541 N N . ASN A 1 185 ? 14.085 10.906 -33.185 1.00 92.00 185 ASN A N 1
ATOM 1542 C CA . ASN A 1 185 ? 13.884 11.381 -34.553 1.00 92.00 185 ASN A CA 1
ATOM 1543 C C . ASN A 1 185 ? 13.684 10.200 -35.510 1.00 92.00 185 ASN A C 1
ATOM 1545 O O . ASN A 1 185 ? 12.743 10.198 -36.305 1.00 92.00 185 ASN A O 1
ATOM 1549 N N . VAL A 1 186 ? 14.511 9.156 -35.376 1.00 93.62 186 VAL A N 1
ATOM 1550 C CA . VAL A 1 186 ? 14.380 7.916 -36.156 1.00 93.62 186 VAL A CA 1
ATOM 1551 C C . VAL A 1 186 ? 13.021 7.255 -35.903 1.00 93.62 186 VAL A C 1
ATOM 1553 O O . VAL A 1 186 ? 12.303 6.965 -36.859 1.00 93.62 186 VAL A O 1
ATOM 1556 N N . CYS A 1 187 ? 12.617 7.080 -34.640 1.00 94.94 187 CYS A N 1
ATOM 1557 C CA . CYS A 1 187 ? 11.311 6.509 -34.295 1.00 94.94 187 CYS A CA 1
ATOM 1558 C C . CYS A 1 187 ? 10.145 7.345 -34.844 1.00 94.94 187 CYS A C 1
ATOM 1560 O O . CYS A 1 187 ? 9.210 6.785 -35.410 1.00 94.94 187 CYS A O 1
ATOM 1562 N N . SER A 1 188 ? 10.207 8.673 -34.722 1.00 95.00 188 SER A N 1
ATOM 1563 C CA . SER A 1 188 ? 9.162 9.582 -35.223 1.00 95.00 188 SER A CA 1
ATOM 1564 C C . SER A 1 188 ? 9.013 9.503 -36.746 1.00 95.00 188 SER A C 1
ATOM 1566 O O . SER A 1 188 ? 7.898 9.462 -37.272 1.00 95.00 188 SER A O 1
ATOM 1568 N N . SER A 1 189 ? 10.139 9.421 -37.460 1.00 95.12 189 SER A N 1
ATOM 1569 C CA . SER A 1 189 ? 10.167 9.248 -38.914 1.00 95.12 189 SER A CA 1
ATOM 1570 C C . SER A 1 189 ? 9.576 7.898 -39.338 1.00 95.12 189 SER A C 1
ATOM 1572 O O . SER A 1 189 ? 8.688 7.846 -40.193 1.00 95.12 189 SER A O 1
ATOM 1574 N N . LEU A 1 190 ? 9.990 6.806 -38.682 1.00 95.62 190 LEU A N 1
ATOM 1575 C CA . LEU A 1 190 ? 9.466 5.462 -38.942 1.00 95.62 190 LEU A CA 1
ATOM 1576 C C . LEU A 1 190 ? 7.962 5.361 -38.652 1.00 95.62 190 LEU A C 1
ATOM 1578 O O . LEU A 1 190 ? 7.238 4.757 -39.441 1.00 95.62 190 LEU A O 1
ATOM 1582 N N . LEU A 1 191 ? 7.481 5.993 -37.577 1.00 96.12 191 LEU A N 1
ATOM 1583 C CA . LEU A 1 191 ? 6.058 6.034 -37.233 1.00 96.12 191 LEU A CA 1
ATOM 1584 C C . LEU A 1 191 ? 5.245 6.799 -38.286 1.00 96.12 191 LEU A C 1
ATOM 1586 O O . LEU A 1 191 ? 4.201 6.329 -38.734 1.00 96.12 191 LEU A O 1
ATOM 1590 N N . THR A 1 192 ? 5.749 7.950 -38.738 1.00 95.81 192 THR A N 1
ATOM 1591 C CA . THR A 1 192 ? 5.108 8.735 -39.805 1.00 95.81 192 THR A CA 1
ATOM 1592 C C . THR A 1 192 ? 5.018 7.933 -41.099 1.00 95.81 192 THR A C 1
ATOM 1594 O O . THR A 1 192 ? 3.977 7.920 -41.756 1.00 95.81 192 THR A O 1
ATOM 1597 N N . ARG A 1 193 ? 6.096 7.230 -41.462 1.00 95.12 193 ARG A N 1
ATOM 1598 C CA . ARG A 1 193 ? 6.112 6.337 -42.623 1.00 95.12 193 ARG A CA 1
ATOM 1599 C C . ARG A 1 193 ? 5.092 5.209 -42.469 1.00 95.12 193 ARG A C 1
ATOM 1601 O O . ARG A 1 193 ? 4.363 4.950 -43.417 1.00 95.12 193 ARG A O 1
ATOM 1608 N N . PHE A 1 194 ? 5.007 4.593 -41.291 1.00 95.44 194 PHE A N 1
ATOM 1609 C CA . PHE A 1 194 ? 4.085 3.488 -41.022 1.00 95.44 194 PHE A CA 1
ATOM 1610 C C . PHE A 1 194 ? 2.619 3.892 -41.224 1.00 95.44 194 PHE A C 1
ATOM 1612 O O . PHE A 1 194 ? 1.859 3.147 -41.834 1.00 95.44 194 PHE A O 1
ATOM 1619 N N . HIS A 1 195 ? 2.234 5.091 -40.778 1.00 95.44 195 HIS A N 1
ATOM 1620 C CA . HIS A 1 195 ? 0.878 5.606 -40.989 1.00 95.44 195 HIS A CA 1
ATOM 1621 C C . HIS A 1 195 ? 0.549 5.901 -42.455 1.00 95.44 195 HIS A C 1
ATOM 1623 O O . HIS A 1 195 ? -0.618 5.847 -42.832 1.00 95.44 195 HIS A O 1
ATOM 1629 N N . ARG A 1 196 ? 1.552 6.232 -43.278 1.00 94.56 196 ARG A N 1
ATOM 1630 C CA . ARG A 1 196 ? 1.360 6.453 -44.719 1.00 94.56 196 ARG A CA 1
ATOM 1631 C C . ARG A 1 196 ? 1.267 5.136 -45.476 1.00 94.56 196 ARG A C 1
ATOM 1633 O O . ARG A 1 196 ? 0.414 4.986 -46.340 1.00 94.56 196 ARG A O 1
ATOM 1640 N N . GLU A 1 197 ? 2.151 4.203 -45.153 1.00 94.06 197 GLU A N 1
ATOM 1641 C CA . GLU A 1 197 ? 2.215 2.896 -45.788 1.00 94.06 197 GLU A CA 1
ATOM 1642 C C . GLU A 1 197 ? 2.727 1.859 -44.777 1.00 94.06 197 GLU A C 1
ATOM 1644 O O . GLU A 1 197 ? 3.913 1.870 -44.432 1.00 94.06 197 GLU A O 1
ATOM 1649 N N . PRO A 1 198 ? 1.871 0.936 -44.305 1.00 93.50 198 PRO A N 1
ATOM 1650 C CA . PRO A 1 198 ? 2.304 -0.150 -43.438 1.00 93.50 198 PRO A CA 1
ATOM 1651 C C . PRO A 1 198 ? 3.357 -1.024 -44.132 1.00 93.50 198 PRO A C 1
ATOM 1653 O O . PRO A 1 198 ? 3.165 -1.523 -45.245 1.00 93.50 198 PRO A O 1
ATOM 1656 N N . PHE A 1 199 ? 4.502 -1.200 -43.471 1.00 93.12 199 PHE A N 1
ATOM 1657 C CA . PHE A 1 199 ? 5.660 -1.889 -44.047 1.00 93.12 199 PHE A CA 1
ATOM 1658 C C . PHE A 1 199 ? 6.150 -3.083 -43.217 1.00 93.12 199 PHE A C 1
ATOM 1660 O O . PHE A 1 199 ? 7.161 -3.674 -43.583 1.00 93.12 199 PHE A O 1
ATOM 1667 N N . PHE A 1 200 ? 5.450 -3.473 -42.142 1.00 93.44 200 PHE A N 1
ATOM 1668 C CA . PHE A 1 200 ? 5.871 -4.592 -41.284 1.00 93.44 200 PHE A CA 1
ATOM 1669 C C . PHE A 1 200 ? 5.949 -5.928 -42.030 1.00 93.44 200 PHE A C 1
ATOM 1671 O O . PHE A 1 200 ? 6.928 -6.643 -41.846 1.00 93.44 200 PHE A O 1
ATOM 1678 N N . ASP A 1 201 ? 5.021 -6.205 -42.950 1.00 94.56 201 ASP A N 1
ATOM 1679 C CA . ASP A 1 201 ? 5.003 -7.454 -43.733 1.00 94.56 201 ASP A CA 1
ATOM 1680 C C . ASP A 1 201 ? 6.200 -7.598 -44.690 1.00 94.56 201 ASP A C 1
ATOM 1682 O O . ASP A 1 201 ? 6.455 -8.670 -45.231 1.00 94.56 201 ASP A O 1
ATOM 1686 N N . ARG A 1 202 ? 6.939 -6.505 -44.918 1.00 95.12 202 ARG A N 1
ATOM 1687 C CA . ARG A 1 202 ? 8.118 -6.445 -45.794 1.00 95.12 202 ARG A CA 1
ATOM 1688 C C . ARG A 1 202 ? 9.437 -6.401 -45.016 1.00 95.12 202 ARG A C 1
ATOM 1690 O O . ARG A 1 202 ? 10.497 -6.393 -45.638 1.00 95.12 202 ARG A O 1
ATOM 1697 N N . ILE A 1 203 ? 9.402 -6.330 -43.682 1.00 95.56 203 ILE A N 1
ATOM 1698 C CA . ILE A 1 203 ? 10.616 -6.268 -42.861 1.00 95.56 203 ILE A CA 1
ATOM 1699 C C . ILE A 1 203 ? 11.177 -7.674 -42.642 1.00 95.56 203 ILE A C 1
ATOM 1701 O O . ILE A 1 203 ? 10.479 -8.572 -42.183 1.00 95.56 203 ILE A O 1
ATOM 1705 N N . ILE A 1 204 ? 12.482 -7.820 -42.873 1.00 94.00 204 ILE A N 1
ATOM 1706 C CA . ILE A 1 204 ? 13.276 -8.969 -42.433 1.00 94.00 204 ILE A CA 1
ATOM 1707 C C . ILE A 1 204 ? 14.289 -8.449 -41.407 1.00 94.00 204 ILE A C 1
ATOM 1709 O O . ILE A 1 204 ? 15.076 -7.555 -41.717 1.00 94.00 204 ILE A O 1
ATOM 1713 N N . THR A 1 205 ? 14.262 -8.978 -40.181 1.00 95.81 205 THR A N 1
ATOM 1714 C CA . THR A 1 205 ? 15.216 -8.630 -39.112 1.00 95.81 205 THR A CA 1
ATOM 1715 C C . THR A 1 205 ? 16.152 -9.794 -38.819 1.00 95.81 205 THR A C 1
ATOM 1717 O O . THR A 1 205 ? 15.720 -10.944 -38.828 1.00 95.81 205 THR A O 1
ATOM 1720 N N . CYS A 1 206 ? 17.404 -9.496 -38.486 1.00 95.44 206 CYS A N 1
ATOM 1721 C CA . CYS A 1 206 ? 18.378 -10.468 -38.000 1.00 95.44 206 CYS A CA 1
ATOM 1722 C C . CYS A 1 206 ? 19.062 -9.898 -36.752 1.00 95.44 206 CYS A C 1
ATOM 1724 O O . CYS A 1 206 ? 19.341 -8.699 -36.712 1.00 95.44 206 CYS A O 1
ATOM 1726 N N . ASP A 1 207 ? 19.299 -10.743 -35.752 1.00 96.38 207 ASP A N 1
ATOM 1727 C CA . ASP A 1 207 ? 20.079 -10.421 -34.557 1.00 96.38 207 ASP A CA 1
ATOM 1728 C C . ASP A 1 207 ? 20.809 -11.681 -34.076 1.00 96.38 207 ASP A C 1
ATOM 1730 O O . ASP A 1 207 ? 20.382 -12.807 -34.353 1.00 96.38 207 ASP A O 1
ATOM 1734 N N . GLU A 1 208 ? 21.901 -11.494 -33.346 1.00 95.88 208 GLU A N 1
ATOM 1735 C CA . GLU A 1 208 ? 22.710 -12.577 -32.802 1.00 95.88 208 GLU A CA 1
ATOM 1736 C C . GLU A 1 208 ? 22.499 -12.681 -31.292 1.00 95.88 208 GLU A C 1
ATOM 1738 O O . GLU A 1 208 ? 22.661 -11.721 -30.539 1.00 95.88 208 GLU A O 1
ATOM 1743 N N . LYS A 1 209 ? 22.156 -13.881 -30.816 1.00 94.31 209 LYS A N 1
ATOM 1744 C CA . LYS A 1 209 ? 21.953 -14.142 -29.390 1.00 94.31 209 LYS A CA 1
ATOM 1745 C C . LYS A 1 209 ? 22.821 -15.296 -28.924 1.00 94.31 209 LYS A C 1
ATOM 1747 O O . LYS A 1 209 ? 22.685 -16.423 -29.394 1.00 94.31 209 LYS A O 1
ATOM 1752 N N . TRP A 1 210 ? 23.636 -15.032 -27.909 1.00 91.94 210 TRP A N 1
ATOM 1753 C CA . TRP A 1 210 ? 24.367 -16.077 -27.205 1.00 91.94 210 TRP A CA 1
ATOM 1754 C C . TRP A 1 210 ? 23.403 -17.008 -26.463 1.00 91.94 210 TRP A C 1
ATOM 1756 O O . TRP A 1 210 ? 22.579 -16.567 -25.657 1.00 91.94 210 TRP A O 1
ATOM 1766 N N . VAL A 1 211 ? 23.532 -18.310 -26.714 1.00 90.19 211 VAL A N 1
ATOM 1767 C CA . VAL A 1 211 ? 22.838 -19.362 -25.968 1.00 90.19 211 VAL A CA 1
ATOM 1768 C C . VAL A 1 211 ? 23.867 -20.062 -25.098 1.00 90.19 211 VAL A C 1
ATOM 1770 O O . VAL A 1 211 ? 24.809 -20.673 -25.600 1.00 90.19 211 VAL A O 1
ATOM 1773 N N . LEU A 1 212 ? 23.700 -19.952 -23.781 1.00 90.12 212 LEU A N 1
ATOM 1774 C CA . LEU A 1 212 ? 24.583 -20.625 -22.839 1.00 90.12 212 LEU A CA 1
ATOM 1775 C C . LEU A 1 212 ? 24.410 -22.142 -22.981 1.00 90.12 212 LEU A C 1
ATOM 1777 O O . LEU A 1 212 ? 23.320 -22.671 -22.758 1.00 90.12 212 LEU A O 1
ATOM 1781 N N . TYR A 1 213 ? 25.491 -22.838 -23.328 1.00 80.12 213 TYR A N 1
ATOM 1782 C CA . TYR A 1 213 ? 25.505 -24.294 -23.362 1.00 80.12 213 TYR A CA 1
ATOM 1783 C C . TYR A 1 213 ? 25.673 -24.851 -21.946 1.00 80.12 213 TYR A C 1
ATOM 1785 O O . TYR A 1 213 ? 26.741 -24.759 -21.342 1.00 80.12 213 TYR A O 1
ATOM 1793 N N . ASP A 1 214 ? 24.603 -25.429 -21.412 1.00 83.12 214 ASP A N 1
ATOM 1794 C CA . ASP A 1 214 ? 24.580 -26.021 -20.080 1.00 83.12 214 ASP A CA 1
ATOM 1795 C C . ASP A 1 214 ? 24.788 -27.543 -20.157 1.00 83.12 214 ASP A C 1
ATOM 1797 O O . ASP A 1 214 ? 23.852 -28.314 -20.369 1.00 83.12 214 ASP A O 1
ATOM 1801 N N . ASN A 1 215 ? 26.037 -27.984 -19.978 1.00 72.56 215 ASN A N 1
ATOM 1802 C CA . ASN A 1 215 ? 26.433 -29.395 -20.055 1.00 72.56 215 ASN A CA 1
ATOM 1803 C C . ASN A 1 215 ? 26.213 -30.158 -18.734 1.00 72.56 215 ASN A C 1
ATOM 1805 O O . ASN A 1 215 ? 27.073 -30.919 -18.274 1.00 72.56 215 ASN A O 1
ATOM 1809 N N . ARG A 1 216 ? 25.068 -29.950 -18.077 1.00 74.38 216 ARG A N 1
ATOM 1810 C CA . ARG A 1 216 ? 24.676 -30.761 -16.920 1.00 74.38 216 ARG A CA 1
ATOM 1811 C C . ARG A 1 216 ? 24.437 -32.199 -17.377 1.00 74.38 216 ARG A C 1
ATOM 1813 O O . ARG A 1 216 ? 23.422 -32.499 -18.003 1.00 74.38 216 ARG A O 1
ATOM 1820 N N . LYS A 1 217 ? 25.345 -33.110 -17.010 1.00 66.19 217 LYS A N 1
ATOM 1821 C CA . LYS A 1 217 ? 25.188 -34.563 -17.191 1.00 66.19 217 LYS A CA 1
ATOM 1822 C C . LYS A 1 217 ? 24.011 -35.078 -16.352 1.00 66.19 217 LYS A C 1
ATOM 1824 O O . LYS A 1 217 ? 24.198 -35.645 -15.279 1.00 66.19 217 LYS A O 1
ATOM 1829 N N . ARG A 1 218 ? 22.777 -34.884 -16.820 1.00 64.12 218 ARG A N 1
ATOM 1830 C CA . ARG A 1 218 ? 21.609 -35.587 -16.280 1.00 64.12 218 ARG A CA 1
ATOM 1831 C C . ARG A 1 218 ? 21.729 -37.046 -16.712 1.00 64.12 218 ARG A C 1
ATOM 1833 O O . ARG A 1 218 ? 21.513 -37.364 -17.878 1.00 64.12 218 ARG A O 1
ATOM 1840 N N . SER A 1 219 ? 22.103 -37.921 -15.780 1.00 66.25 219 SER A N 1
ATOM 1841 C CA . SER A 1 219 ? 22.219 -39.372 -16.001 1.00 66.25 219 SER A CA 1
ATOM 1842 C C . SER A 1 219 ? 20.950 -39.968 -16.629 1.00 66.25 219 SER A C 1
ATOM 1844 O O . SER A 1 219 ? 21.043 -40.843 -17.486 1.00 66.25 219 SER A O 1
ATOM 1846 N N . GLU A 1 220 ? 19.786 -39.424 -16.270 1.00 69.31 220 GLU A N 1
ATOM 1847 C CA . GLU A 1 220 ? 18.475 -39.722 -16.855 1.00 69.31 220 GLU A CA 1
ATOM 1848 C C . GLU A 1 220 ? 18.386 -39.426 -18.360 1.00 69.31 220 GLU A C 1
ATOM 1850 O O . GLU A 1 220 ? 17.885 -40.265 -19.097 1.00 69.31 220 GLU A O 1
ATOM 1855 N N . PHE A 1 221 ? 18.910 -38.295 -18.855 1.00 67.88 221 PHE A N 1
ATOM 1856 C CA . PHE A 1 221 ? 18.841 -37.941 -20.285 1.00 67.88 221 PHE A CA 1
ATOM 1857 C C . PHE A 1 221 ? 19.703 -38.872 -21.143 1.00 67.88 221 PHE A C 1
ATOM 1859 O O . PHE A 1 221 ? 19.300 -39.282 -22.227 1.00 67.88 221 PHE A O 1
ATOM 1866 N N . LEU A 1 222 ? 20.879 -39.261 -20.644 1.00 68.06 222 LEU A N 1
ATOM 1867 C CA . LEU A 1 222 ? 21.720 -40.242 -21.332 1.00 68.06 222 LEU A CA 1
ATOM 1868 C C . LEU A 1 222 ? 21.060 -41.631 -21.337 1.00 68.06 222 LEU A C 1
ATOM 1870 O O . LEU A 1 222 ? 21.082 -42.304 -22.365 1.00 68.06 222 LEU A O 1
ATOM 1874 N N . LYS A 1 223 ? 20.415 -42.035 -20.231 1.00 70.69 223 LYS A N 1
ATOM 1875 C CA . LYS A 1 223 ? 19.691 -43.314 -20.125 1.00 70.69 223 LYS A CA 1
ATOM 1876 C C . LYS A 1 223 ? 18.424 -43.379 -20.984 1.00 70.69 223 LYS A C 1
ATOM 1878 O O . LYS A 1 223 ? 18.284 -44.298 -21.783 1.00 70.69 223 LYS A O 1
ATOM 1883 N N . THR A 1 224 ? 17.521 -42.414 -20.853 1.00 72.00 224 THR A N 1
ATOM 1884 C CA . THR A 1 224 ? 16.223 -42.394 -21.558 1.00 72.00 224 THR A CA 1
ATOM 1885 C C . THR A 1 224 ? 16.296 -41.793 -22.959 1.00 72.00 224 THR A C 1
ATOM 1887 O O . THR A 1 224 ? 15.447 -42.075 -23.799 1.00 72.00 224 THR A O 1
ATOM 1890 N N . GLY A 1 225 ? 17.295 -40.961 -23.246 1.00 73.38 225 GLY A N 1
ATOM 1891 C CA . GLY A 1 225 ? 17.549 -40.398 -24.568 1.00 73.38 225 GLY A CA 1
ATOM 1892 C C . GLY A 1 225 ? 18.425 -41.330 -25.394 1.00 73.38 225 GLY A C 1
ATOM 1893 O O . GLY A 1 225 ? 17.923 -42.051 -26.256 1.00 73.38 225 GLY A O 1
ATOM 1894 N N . ILE A 1 226 ? 19.729 -41.319 -25.102 1.00 74.62 226 ILE A N 1
ATOM 1895 C CA . ILE A 1 226 ? 20.762 -41.959 -25.930 1.00 74.62 226 ILE A CA 1
ATOM 1896 C C . ILE A 1 226 ? 20.704 -43.488 -25.840 1.00 74.62 226 ILE A C 1
ATOM 1898 O O . ILE A 1 226 ? 20.645 -44.148 -26.875 1.00 74.62 226 ILE A O 1
ATOM 1902 N N . TYR A 1 227 ? 20.670 -44.076 -24.640 1.00 75.31 227 TYR A N 1
ATOM 1903 C CA . TYR A 1 227 ? 20.665 -45.541 -24.510 1.00 75.31 227 TYR A CA 1
ATOM 1904 C C . TYR A 1 227 ? 19.338 -46.178 -24.949 1.00 75.31 227 TYR A C 1
ATOM 1906 O O . TYR A 1 227 ? 19.354 -47.247 -25.552 1.00 75.31 227 TYR A O 1
ATOM 1914 N N . ALA A 1 228 ? 18.202 -45.500 -24.757 1.00 77.38 228 ALA A N 1
ATOM 1915 C CA . ALA A 1 228 ? 16.909 -45.955 -25.279 1.00 77.38 228 ALA A CA 1
ATOM 1916 C C . ALA A 1 228 ? 16.689 -45.623 -26.770 1.00 77.38 228 ALA A C 1
ATOM 1918 O O . ALA A 1 228 ? 15.675 -46.018 -27.347 1.00 77.38 228 ALA A O 1
ATOM 1919 N N . LEU A 1 229 ? 17.598 -44.875 -27.414 1.00 81.12 229 LEU A N 1
ATOM 1920 C CA . LEU A 1 229 ? 17.500 -44.568 -28.844 1.00 81.12 229 LEU A CA 1
ATOM 1921 C C . LEU A 1 229 ? 17.618 -45.846 -29.678 1.00 81.12 229 LEU A C 1
ATOM 1923 O O . LEU A 1 229 ? 16.865 -46.013 -30.628 1.00 81.12 229 LEU A O 1
ATOM 1927 N N . LYS A 1 230 ? 18.511 -46.762 -29.280 1.00 82.81 230 LYS A N 1
ATOM 1928 C CA . LYS A 1 230 ? 18.719 -48.043 -29.965 1.00 82.81 230 LYS A CA 1
ATOM 1929 C C . LYS A 1 230 ? 17.432 -48.874 -30.001 1.00 82.81 230 LYS A C 1
ATOM 1931 O O . LYS A 1 230 ? 16.972 -49.212 -31.082 1.00 82.81 230 LYS A O 1
ATOM 1936 N N . SER A 1 231 ? 16.797 -49.086 -28.848 1.00 82.06 231 SER A N 1
ATOM 1937 C CA . SER A 1 231 ? 15.540 -49.843 -28.761 1.00 82.06 231 SER A CA 1
ATOM 1938 C C . SER A 1 231 ? 14.364 -49.140 -29.448 1.00 82.06 231 SER A C 1
ATOM 1940 O O . SER A 1 231 ? 13.493 -49.803 -29.999 1.00 82.06 231 SER A O 1
ATOM 1942 N N . ARG A 1 232 ? 14.333 -47.797 -29.468 1.00 79.44 232 ARG A N 1
ATOM 1943 C CA . ARG A 1 232 ? 13.347 -47.047 -30.267 1.00 79.44 232 ARG A CA 1
ATOM 1944 C C . ARG A 1 232 ? 13.566 -47.239 -31.766 1.00 79.44 232 ARG A C 1
ATOM 1946 O O . ARG A 1 232 ? 12.601 -47.444 -32.482 1.00 79.44 232 ARG A O 1
ATOM 1953 N N . TRP A 1 233 ? 14.804 -47.208 -32.247 1.00 79.69 233 TRP A N 1
ATOM 1954 C CA . TRP A 1 233 ? 15.092 -47.465 -33.660 1.00 79.69 233 TRP A CA 1
ATOM 1955 C C . TRP A 1 233 ? 14.777 -48.908 -34.065 1.00 79.69 233 TRP A C 1
ATOM 1957 O O . TRP A 1 233 ? 14.175 -49.111 -35.114 1.00 79.69 233 TRP A O 1
ATOM 1967 N N . GLU A 1 234 ? 15.100 -49.891 -33.222 1.00 83.31 234 GLU A N 1
ATOM 1968 C CA . GLU A 1 234 ? 14.733 -51.299 -33.441 1.00 83.31 234 GLU A CA 1
ATOM 1969 C C . GLU A 1 234 ? 13.211 -51.460 -33.563 1.00 83.31 234 GLU A C 1
ATOM 1971 O O . GLU A 1 234 ? 12.726 -52.011 -34.547 1.00 83.31 234 GLU A O 1
ATOM 1976 N N . LYS A 1 235 ? 12.445 -50.852 -32.649 1.00 82.00 235 LYS A N 1
ATOM 1977 C CA . LYS A 1 235 ? 10.978 -50.888 -32.695 1.00 82.00 235 LYS A CA 1
ATOM 1978 C C . LYS A 1 235 ? 10.405 -50.207 -33.950 1.00 82.00 235 LYS A C 1
ATOM 1980 O O . LYS A 1 235 ? 9.411 -50.682 -34.476 1.00 82.00 235 LYS A O 1
ATOM 1985 N N . TYR A 1 236 ? 11.021 -49.132 -34.454 1.00 80.12 236 TYR A N 1
ATOM 1986 C CA . TYR A 1 236 ? 10.597 -48.451 -35.694 1.00 80.12 236 TYR A CA 1
ATOM 1987 C C . TYR A 1 236 ? 10.820 -49.320 -36.9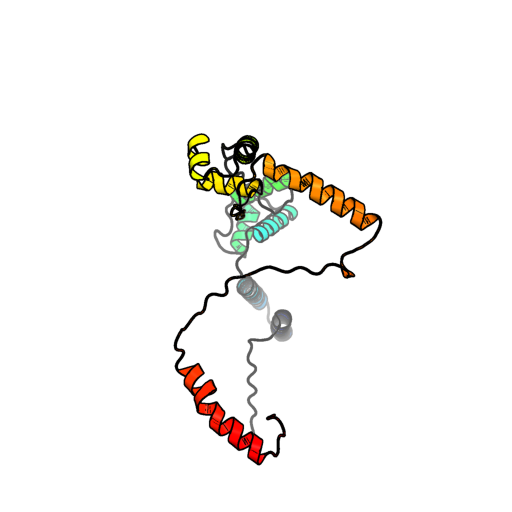40 1.00 80.12 236 TYR A C 1
ATOM 1989 O O . TYR A 1 236 ? 10.009 -49.313 -37.867 1.00 80.12 236 TYR A O 1
ATOM 1997 N N . ILE A 1 237 ? 11.925 -50.073 -36.959 1.00 83.19 237 ILE A N 1
ATOM 1998 C CA . ILE A 1 237 ? 12.224 -51.039 -38.020 1.00 83.19 237 ILE A CA 1
ATOM 1999 C C . ILE A 1 237 ? 11.193 -52.174 -37.988 1.00 83.19 237 ILE A C 1
ATOM 2001 O O . ILE A 1 237 ? 10.637 -52.520 -39.027 1.00 83.19 237 ILE A O 1
ATOM 2005 N N . GLU A 1 238 ? 10.885 -52.708 -36.803 1.00 83.75 238 GLU A N 1
ATOM 2006 C CA . GLU A 1 238 ? 9.878 -53.763 -36.619 1.00 83.75 238 GLU A CA 1
ATOM 2007 C C . GLU A 1 238 ? 8.457 -53.307 -36.988 1.00 83.75 238 GLU A C 1
ATOM 2009 O O . GLU A 1 238 ? 7.678 -54.094 -37.523 1.00 83.75 238 GLU A O 1
ATOM 2014 N N . THR A 1 239 ? 8.116 -52.033 -36.761 1.00 82.12 239 THR A N 1
ATOM 2015 C CA . THR A 1 239 ? 6.813 -51.451 -37.131 1.00 82.12 239 THR A CA 1
ATOM 2016 C C . THR A 1 239 ? 6.767 -50.885 -38.552 1.00 82.12 239 THR A C 1
ATOM 2018 O O . THR A 1 239 ? 5.802 -50.211 -38.914 1.00 82.12 239 THR A O 1
ATOM 2021 N N . ASN A 1 240 ? 7.787 -51.155 -39.376 1.00 81.88 240 ASN A N 1
ATOM 2022 C CA . ASN A 1 240 ? 7.875 -50.735 -40.776 1.00 81.88 240 ASN A CA 1
ATOM 2023 C C . ASN A 1 240 ? 7.662 -49.220 -40.981 1.00 81.88 240 ASN A C 1
ATOM 2025 O O . ASN A 1 240 ? 7.057 -48.773 -41.956 1.00 81.88 240 ASN A O 1
ATOM 2029 N N . GLY A 1 241 ? 8.144 -48.426 -40.026 1.00 74.75 241 GLY A N 1
ATOM 2030 C CA . GLY A 1 241 ? 8.094 -46.972 -40.065 1.00 74.75 241 GLY A CA 1
ATOM 2031 C C . GLY A 1 241 ? 6.832 -46.314 -39.501 1.00 74.75 241 GLY A C 1
ATOM 2032 O O . GLY A 1 241 ? 6.722 -45.087 -39.548 1.00 74.75 241 GLY A O 1
ATOM 2033 N N . ALA A 1 242 ? 5.897 -47.080 -38.932 1.00 73.94 242 ALA A N 1
ATOM 2034 C CA . ALA A 1 242 ? 4.804 -46.496 -38.159 1.00 73.94 242 ALA A CA 1
ATOM 2035 C C . ALA A 1 242 ? 5.356 -45.878 -36.858 1.00 73.94 242 ALA A C 1
ATOM 2037 O O . ALA A 1 242 ? 6.041 -46.553 -36.081 1.00 73.94 242 ALA A O 1
ATOM 2038 N N . TYR A 1 243 ? 5.097 -44.584 -36.647 1.00 65.94 243 TYR A N 1
ATOM 2039 C CA . TYR A 1 243 ? 5.544 -43.844 -35.463 1.00 65.94 243 TYR A CA 1
ATOM 2040 C C . TYR A 1 243 ? 4.803 -44.339 -34.212 1.00 65.94 243 TYR A C 1
ATOM 2042 O O . TYR A 1 243 ? 3.630 -44.685 -34.294 1.00 65.94 243 TYR A O 1
ATOM 2050 N N . PHE A 1 244 ? 5.494 -44.402 -33.071 1.00 62.66 244 PHE A N 1
ATOM 2051 C CA . PHE A 1 244 ? 4.927 -44.916 -31.818 1.00 62.66 244 PHE A CA 1
ATOM 2052 C C . PHE A 1 244 ? 3.715 -44.090 -31.356 1.00 62.66 244 PHE A C 1
ATOM 2054 O O . PHE A 1 244 ? 3.829 -42.864 -31.308 1.00 62.66 244 PHE A O 1
ATOM 2061 N N . ASP A 1 245 ? 2.622 -44.764 -30.979 1.00 57.16 245 ASP A N 1
ATOM 2062 C CA . ASP A 1 245 ? 1.518 -44.194 -30.185 1.00 57.16 245 ASP A CA 1
ATOM 2063 C C . ASP A 1 245 ? 1.954 -43.878 -28.741 1.00 57.16 245 ASP A C 1
ATOM 2065 O O . ASP A 1 245 ? 2.769 -44.658 -28.176 1.00 57.16 245 ASP A O 1
#

InterPro domains:
  IPR036388 Winged helix-like DNA-binding domain superfamily [G3DSA:1.10.10.10] (125-163)
  IPR036397 Ribonuclease H superfamily [G3DSA:3.30.420.10] (171-223)
  IPR041426 Mos1 transposase, HTH domain [PF17906] (61-109)
  IPR052709 Transposase-Methyltransferase Hybrid [PTHR46060] (57-220)

Radius of gyration: 41.0 Å; chains: 1; bounding box: 82×76×87 Å

Sequence (245 aa):
MKCRIFFTYEHLSPYFRYAFVFGIISFIVVHCQSHISTKKIFSKVFHFVICFEFRKDMNSTDIHVIFLYEYKLGNNAAKAARNINQAFGENTVNDQKVQHWFEKFRSGDFSLQNEPRRRPKTSVKNDALKALVETNPTVSTREFATRMNVDHTTILRHLSEIGKVKKMDKWVPHELIERNKDRLNVCSSLLTRFHREPFFDRIITCDEKWVLYDNRKRSEFLKTGIYALKSRWEKYIETNGAYFD